Protein AF-A0A7S2XZ18-F1 (afdb_monomer_lite)

Secondary structure (DSSP, 8-state):
-HHHHHHHHHHHHHHHHTTTT-EEEEEEEEEEEEEEESPEEEEE--PPP----SS---SPPPPPPSS-SB-SGGGT--TT-EEEEEESS---TTTSEEEESSTT---EEE-----TT--S-S--TTS-TTS----TT-SSEEE-TTTS-EEE----SSS-EEEEEEEEEEGGG--TT-PPPTT-SS----EEEEEEEEEEEEE---HHHHHHHHHHHHHHHHT--

Foldseek 3Di:
DVVLVVCQVVVQVVLLVLQPPFDDDWDKDKFKKKKFPPWDKDKADQDFDPDDDDDDDPDDGHFDWPWDKDFCLLALDDLQKKKKKAWPDADDQQFFKWWDLDFPNPPTDGAGADAPPDPPDSDPPPDPPSHPHDDHHDRIDMDRRNGIIMTHHGRNPNDMIIMTMMIMGGPVPDDPVRDRDPSHPHYDDGDMDIDIHIHTNGDDPDPVSVCVVCVSPVVVVVVVD

pLDDT: mean 72.41, std 20.45, range [30.31, 96.81]

Sequence (225 aa):
VVVEHLVNQVWGEWIAGQFRGAKQQSEELRLTVCYQFPPTLRVFTTTPVTRNKGGDTEGKPRFKSLGRLHNDLEYGHQLGEVNFWLPLTNVNAENTMWLESSYGEADWHPVLVGWRDNPEPLVSEKVSATSKTAHVGSPCFRFHGSLCRHFTRCNSSGKTRVSLDFRCCLKESFDWQWNDTEACISKHEHERRNVEIKVLRPEIECQQCAYEVVVLNEAVAEKMA

Organism: NCBI:txid94617

Structure (mmCIF, N/CA/C/O backbone):
data_AF-A0A7S2XZ18-F1
#
_entry.id   AF-A0A7S2XZ18-F1
#
loop_
_atom_site.group_PDB
_atom_site.id
_atom_site.type_symbol
_atom_site.label_atom_id
_atom_site.label_alt_id
_atom_site.label_comp_id
_atom_site.label_asym_id
_atom_site.label_entity_id
_atom_site.label_seq_id
_atom_site.pdbx_PDB_ins_code
_atom_site.Cartn_x
_atom_site.Cartn_y
_atom_site.Cartn_z
_atom_site.occupancy
_atom_site.B_iso_or_equiv
_atom_site.auth_seq_id
_atom_site.auth_comp_id
_atom_site.auth_asym_id
_atom_site.auth_atom_id
_atom_site.pdbx_PDB_model_num
ATOM 1 N N . VAL A 1 1 ? -10.891 15.654 0.250 1.00 62.16 1 VAL A N 1
ATOM 2 C CA . VAL A 1 1 ? -11.926 15.107 -0.662 1.00 62.16 1 VAL A CA 1
ATOM 3 C C . VAL A 1 1 ? -11.556 13.742 -1.254 1.00 62.16 1 VAL A C 1
ATOM 5 O O . VAL A 1 1 ? -12.135 12.768 -0.809 1.00 62.16 1 VAL A O 1
ATOM 8 N N . VAL A 1 2 ? -10.603 13.603 -2.196 1.00 68.38 2 VAL A N 1
ATOM 9 C CA . VAL A 1 2 ? -10.332 12.290 -2.852 1.00 68.38 2 VAL A CA 1
ATOM 10 C C . VAL A 1 2 ? -9.709 11.256 -1.906 1.00 68.38 2 VAL A C 1
ATOM 12 O O . VAL A 1 2 ? -10.200 10.138 -1.820 1.00 68.38 2 VAL A O 1
ATOM 15 N N . VAL A 1 3 ? -8.662 11.625 -1.159 1.00 71.00 3 VAL A N 1
ATOM 16 C CA . VAL A 1 3 ? -8.006 10.711 -0.200 1.00 71.00 3 VAL A CA 1
ATOM 17 C C . VAL A 1 3 ? -8.953 10.340 0.936 1.00 71.00 3 VAL A C 1
ATOM 19 O O . VAL A 1 3 ? -9.040 9.182 1.298 1.00 71.00 3 VAL A O 1
ATOM 22 N N . GLU A 1 4 ? -9.734 11.293 1.440 1.00 77.19 4 GLU A N 1
ATOM 23 C CA . GLU A 1 4 ? -10.764 11.031 2.455 1.00 77.19 4 GLU A CA 1
ATOM 24 C C . GLU A 1 4 ? -11.857 10.095 1.936 1.00 77.19 4 GLU A C 1
ATOM 26 O O . GLU A 1 4 ? -12.339 9.254 2.686 1.00 77.19 4 GLU A O 1
ATOM 31 N N . HIS A 1 5 ? -12.243 10.209 0.663 1.00 76.31 5 HIS A N 1
ATOM 32 C CA . HIS A 1 5 ? -13.180 9.275 0.046 1.00 76.31 5 HIS A CA 1
ATOM 33 C C . HIS A 1 5 ? -12.570 7.875 -0.080 1.00 76.31 5 HIS A C 1
ATOM 35 O O . HIS A 1 5 ? -13.229 6.902 0.267 1.00 76.31 5 HIS A O 1
ATOM 41 N N . LEU A 1 6 ? -11.299 7.772 -0.488 1.00 73.31 6 LEU A N 1
ATOM 42 C CA . LEU A 1 6 ? -10.565 6.503 -0.528 1.00 73.31 6 LEU A CA 1
ATOM 43 C C . LEU A 1 6 ? -10.439 5.876 0.864 1.00 73.31 6 LEU A C 1
ATOM 45 O O . LEU A 1 6 ? -10.699 4.689 1.014 1.00 73.31 6 LEU A O 1
ATOM 49 N N . VAL A 1 7 ? -10.097 6.663 1.888 1.00 73.88 7 VAL A N 1
ATOM 50 C CA . VAL A 1 7 ? -10.043 6.196 3.280 1.00 73.88 7 VAL A CA 1
ATOM 51 C C . VAL A 1 7 ? -11.427 5.726 3.724 1.00 73.88 7 VAL A C 1
ATOM 53 O O . VAL A 1 7 ? -11.544 4.623 4.239 1.00 73.88 7 VAL A O 1
ATOM 56 N N . ASN A 1 8 ? -12.492 6.487 3.461 1.00 72.88 8 ASN A N 1
ATOM 57 C CA . ASN A 1 8 ? -13.854 6.070 3.803 1.00 72.88 8 ASN A CA 1
ATOM 58 C C . ASN A 1 8 ? -14.273 4.770 3.104 1.00 72.88 8 ASN A C 1
ATOM 60 O O . ASN A 1 8 ? -14.805 3.881 3.761 1.00 72.88 8 ASN A O 1
ATOM 64 N N . GLN A 1 9 ? -14.029 4.642 1.799 1.00 69.38 9 GLN A N 1
ATOM 65 C CA . GLN A 1 9 ? -14.402 3.444 1.048 1.00 69.38 9 GLN A CA 1
ATOM 66 C C . GLN A 1 9 ? -13.588 2.235 1.498 1.00 69.38 9 GLN A C 1
ATOM 68 O O . GLN A 1 9 ? -14.146 1.218 1.887 1.00 69.38 9 GLN A O 1
ATOM 73 N N . VAL A 1 10 ? -12.264 2.354 1.500 1.00 67.69 10 VAL A N 1
ATOM 74 C CA . VAL A 1 10 ? -11.384 1.211 1.733 1.00 67.69 10 VAL A CA 1
ATOM 75 C C . VAL A 1 10 ? -11.355 0.818 3.210 1.00 67.69 10 VAL A C 1
ATOM 77 O O . VAL A 1 10 ? -11.434 -0.365 3.545 1.00 67.69 10 VAL A O 1
ATOM 80 N N . TRP A 1 11 ? -11.238 1.798 4.107 1.00 67.94 11 TRP A N 1
ATOM 81 C CA . TRP A 1 11 ? -11.153 1.544 5.543 1.00 67.94 11 TRP A CA 1
ATOM 82 C C . TRP A 1 11 ? -12.530 1.244 6.138 1.00 67.94 11 TRP A C 1
ATOM 84 O O . TRP A 1 11 ? -12.657 0.327 6.949 1.00 67.94 11 TRP A O 1
ATOM 94 N N . GLY A 1 12 ? -13.569 1.968 5.709 1.00 64.56 12 GLY A N 1
ATOM 95 C CA . GLY A 1 12 ? -14.944 1.743 6.156 1.00 64.56 12 GLY A CA 1
ATOM 96 C C . GLY A 1 12 ? -15.466 0.361 5.764 1.00 64.56 12 GLY A C 1
ATOM 97 O O . GLY A 1 12 ? -15.992 -0.348 6.622 1.00 64.56 12 GLY A O 1
ATOM 98 N N . GLU A 1 13 ? -15.255 -0.072 4.513 1.00 65.31 13 GLU A N 1
ATOM 99 C CA . GLU A 1 13 ? -15.616 -1.432 4.084 1.00 65.31 13 GLU A CA 1
ATOM 100 C C . GLU A 1 13 ? -14.811 -2.507 4.815 1.00 65.31 13 GLU A C 1
ATOM 102 O O . GLU A 1 13 ? -15.362 -3.562 5.137 1.00 65.31 13 GLU A O 1
ATOM 107 N N . TRP A 1 14 ? -13.527 -2.259 5.099 1.00 64.31 14 TRP A N 1
ATOM 108 C CA . TRP A 1 14 ? -12.721 -3.211 5.857 1.00 64.31 14 TRP A CA 1
ATOM 109 C C . TRP A 1 14 ? -13.242 -3.378 7.284 1.00 64.31 14 TRP A C 1
ATOM 111 O O . TRP A 1 14 ? -13.531 -4.510 7.672 1.00 64.31 14 TRP A O 1
ATOM 121 N N . ILE A 1 15 ? -13.414 -2.286 8.041 1.00 63.88 15 ILE A N 1
ATOM 122 C CA . ILE A 1 15 ? -13.938 -2.371 9.41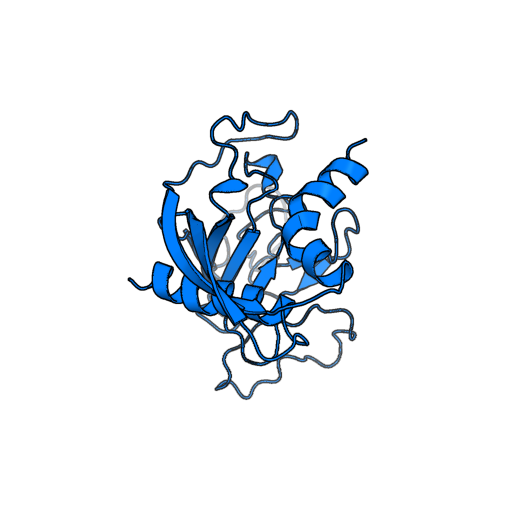1 1.00 63.88 15 ILE A CA 1
ATOM 123 C C . ILE A 1 15 ? -15.325 -3.028 9.390 1.00 63.88 15 ILE A C 1
ATOM 125 O O . ILE A 1 15 ? -15.559 -3.971 10.140 1.00 63.88 15 ILE A O 1
ATOM 129 N N . ALA A 1 16 ? -16.223 -2.619 8.487 1.00 60.75 16 ALA A N 1
ATOM 130 C CA . ALA A 1 16 ? -17.529 -3.267 8.333 1.00 60.75 16 ALA A CA 1
ATOM 131 C C . ALA A 1 16 ? -17.414 -4.765 7.970 1.00 60.75 16 ALA A C 1
ATOM 133 O O . ALA A 1 16 ? -18.258 -5.579 8.342 1.00 60.75 16 ALA A O 1
ATOM 134 N N . GLY A 1 17 ? -16.354 -5.155 7.259 1.00 58.06 17 GLY A N 1
ATOM 135 C CA . GLY A 1 17 ? -16.028 -6.536 6.919 1.00 58.06 17 GLY A CA 1
ATOM 136 C C . GLY A 1 17 ? -15.607 -7.399 8.111 1.00 58.06 17 GLY A C 1
ATOM 137 O O . GLY A 1 17 ? -15.974 -8.572 8.142 1.00 58.06 17 GLY A O 1
ATOM 138 N N . GLN A 1 18 ? -14.918 -6.831 9.108 1.00 57.75 18 GLN A N 1
ATOM 139 C CA . GLN A 1 18 ? -14.568 -7.509 10.377 1.00 57.75 18 GLN A CA 1
ATOM 140 C C . GLN A 1 18 ? -15.805 -7.881 11.215 1.00 57.75 18 GLN A C 1
ATOM 142 O O . GLN A 1 18 ? -15.736 -8.646 12.171 1.00 57.75 18 GLN A O 1
ATOM 147 N N . PHE A 1 19 ? -16.950 -7.336 10.822 1.00 53.22 19 PHE A N 1
ATOM 148 C CA . PHE A 1 19 ? -18.197 -7.306 11.560 1.00 53.22 19 PHE A CA 1
ATOM 149 C C . PHE A 1 19 ? -19.318 -8.129 10.898 1.00 53.22 19 PHE A C 1
ATOM 151 O O . PHE A 1 19 ? -20.465 -8.122 11.352 1.00 53.22 19 PHE A O 1
ATOM 158 N N . ARG A 1 20 ? -19.001 -8.886 9.836 1.00 49.56 20 ARG A N 1
ATOM 159 C CA . ARG A 1 20 ? -19.956 -9.775 9.155 1.00 49.56 20 ARG A CA 1
ATOM 160 C C . ARG A 1 20 ? -20.351 -10.938 10.074 1.00 49.56 20 ARG A C 1
ATOM 162 O O . ARG A 1 20 ? -19.554 -11.840 10.300 1.00 49.56 20 ARG A O 1
ATOM 169 N N . GLY A 1 21 ? -21.594 -10.930 10.563 1.00 47.69 21 GLY A N 1
ATOM 170 C CA . GLY A 1 21 ? -22.171 -12.020 11.365 1.00 47.69 21 GLY A CA 1
ATOM 171 C C . GLY A 1 21 ? -22.975 -11.588 12.594 1.00 47.69 21 GLY A C 1
ATOM 172 O O . GLY A 1 21 ? -23.599 -12.437 13.225 1.00 47.69 21 GLY A O 1
ATOM 173 N N . ALA A 1 22 ? -22.997 -10.300 12.942 1.00 48.12 22 ALA A N 1
ATOM 174 C CA . ALA A 1 22 ? -23.781 -9.846 14.087 1.00 48.12 22 ALA A CA 1
ATOM 175 C C . ALA A 1 22 ? -25.272 -9.719 13.814 1.00 48.12 22 ALA A C 1
ATOM 177 O O . ALA A 1 22 ? -25.711 -9.507 12.680 1.00 48.12 22 ALA A O 1
ATOM 178 N N . LYS A 1 23 ? -26.036 -9.753 14.904 1.00 47.28 23 LYS A N 1
ATOM 179 C CA . LYS A 1 23 ? -27.472 -9.497 14.885 1.00 47.28 23 LYS A CA 1
ATOM 180 C C . LYS A 1 23 ? -27.777 -8.022 14.598 1.00 47.28 23 LYS A C 1
ATOM 182 O O . LYS A 1 23 ? -26.949 -7.131 14.746 1.00 47.28 23 LYS A O 1
ATOM 187 N N . GLN A 1 24 ? -29.003 -7.812 14.134 1.00 47.84 24 GLN A N 1
ATOM 188 C CA . GLN A 1 24 ? -29.505 -6.665 13.374 1.00 47.84 24 GLN A CA 1
ATOM 189 C C . GLN A 1 24 ? -29.774 -5.387 14.198 1.00 47.84 24 GLN A C 1
ATOM 191 O O . GLN A 1 24 ? -30.496 -4.506 13.733 1.00 47.84 24 GLN A O 1
ATOM 196 N N . GLN A 1 25 ? -29.207 -5.263 15.399 1.00 49.03 25 GLN A N 1
ATOM 197 C CA . GLN A 1 25 ? -29.130 -3.988 16.111 1.00 49.03 25 GLN A CA 1
ATOM 198 C C . GLN A 1 25 ? -27.687 -3.498 16.009 1.00 49.03 25 GLN A C 1
ATOM 200 O O . GLN A 1 25 ? -26.755 -4.120 16.508 1.00 49.03 25 GLN A O 1
ATOM 205 N N . SER A 1 26 ? -27.492 -2.434 15.232 1.00 56.81 26 SER A N 1
ATOM 206 C CA . SER A 1 26 ? -26.181 -1.847 14.981 1.00 56.81 26 SER A CA 1
ATOM 207 C C . SER A 1 26 ? -26.126 -0.442 15.560 1.00 56.81 26 SER A C 1
ATOM 209 O O . SER A 1 26 ? -26.891 0.423 15.128 1.00 56.81 26 SER A O 1
ATOM 211 N N . GLU A 1 27 ? -25.208 -0.200 16.491 1.00 63.75 27 GLU A N 1
ATOM 212 C CA . GLU A 1 27 ? -24.883 1.156 16.929 1.00 63.75 27 GLU A CA 1
ATOM 213 C C . GLU A 1 27 ? -23.969 1.831 15.893 1.00 63.75 27 GLU A C 1
ATOM 215 O O . GLU A 1 27 ? -23.034 1.222 15.365 1.00 63.75 27 GLU A O 1
ATOM 220 N N . GLU A 1 28 ? -24.230 3.105 15.581 1.00 69.69 28 GLU A N 1
ATOM 221 C CA . GLU A 1 28 ? -23.320 3.915 14.761 1.00 69.69 28 GLU A CA 1
ATOM 222 C C . GLU A 1 28 ? -22.063 4.222 15.587 1.00 69.69 28 GLU A C 1
ATOM 224 O O . GLU A 1 28 ? -22.106 5.004 16.535 1.00 69.69 28 GLU A O 1
ATOM 229 N N . LEU A 1 29 ? -20.931 3.627 15.212 1.00 72.19 29 LEU A N 1
ATOM 230 C CA . LEU A 1 29 ? -19.629 3.942 15.782 1.00 72.19 29 LEU A CA 1
ATOM 231 C C . LEU A 1 29 ? -18.952 5.018 14.933 1.00 72.19 29 LEU A C 1
ATOM 233 O O . LEU A 1 29 ? -18.803 4.876 13.716 1.00 72.19 29 LEU A O 1
ATOM 237 N N . ARG A 1 30 ? -18.511 6.090 15.590 1.00 80.44 30 ARG A N 1
ATOM 238 C CA . ARG A 1 30 ? -17.700 7.143 14.976 1.00 80.44 30 ARG A CA 1
ATOM 239 C C . ARG A 1 30 ? -16.251 6.929 15.356 1.00 80.44 30 ARG A C 1
ATOM 241 O O . ARG A 1 30 ? -15.918 6.931 16.537 1.00 80.44 30 ARG A O 1
ATOM 248 N N . LEU A 1 31 ? -15.413 6.725 14.350 1.00 81.25 31 LEU A N 1
ATOM 249 C CA . LEU A 1 31 ? -13.980 6.522 14.516 1.00 81.25 31 LEU A CA 1
ATOM 250 C C . LEU A 1 31 ? -13.241 7.675 13.856 1.00 81.25 31 LEU A C 1
ATOM 252 O O . LEU A 1 31 ? -13.590 8.081 12.747 1.00 81.25 31 LEU A O 1
ATOM 256 N N . THR A 1 32 ? -12.195 8.177 14.508 1.00 85.69 32 THR A N 1
ATOM 257 C CA . THR A 1 32 ? -11.296 9.135 13.867 1.00 85.69 32 THR A CA 1
ATOM 258 C C . THR A 1 32 ? -10.105 8.386 13.293 1.00 85.69 32 THR A C 1
ATOM 260 O O . THR A 1 32 ? -9.314 7.801 14.027 1.00 85.69 32 THR A O 1
ATOM 263 N N . VAL A 1 33 ? -9.948 8.424 11.974 1.00 87.44 33 VAL A N 1
ATOM 264 C CA . VAL A 1 33 ? -8.787 7.852 11.290 1.00 87.44 33 VAL A CA 1
ATOM 265 C C . VAL A 1 33 ? -7.779 8.958 11.016 1.00 87.44 33 VAL A C 1
ATOM 267 O O . VAL A 1 33 ? -8.094 9.953 10.362 1.00 87.44 33 VAL A O 1
ATOM 270 N N . CYS A 1 34 ? -6.560 8.761 11.504 1.00 90.56 34 CYS A N 1
ATOM 271 C CA . CYS A 1 34 ? -5.388 9.547 11.156 1.00 90.56 34 CYS A CA 1
ATOM 272 C C . CYS A 1 34 ? -4.754 8.945 9.895 1.00 90.56 34 CYS A C 1
ATOM 274 O O . CYS A 1 34 ? -4.528 7.737 9.842 1.00 90.56 34 CYS A O 1
ATOM 276 N N . TYR A 1 35 ? -4.474 9.747 8.871 1.00 91.25 35 TYR A N 1
ATOM 277 C CA . TYR A 1 35 ? -3.886 9.271 7.619 1.00 91.25 35 TYR A CA 1
ATOM 278 C C . TYR A 1 35 ? -2.751 10.170 7.122 1.00 91.25 35 TYR A C 1
ATOM 280 O O . TYR A 1 35 ? -2.741 11.383 7.346 1.00 91.25 35 TYR A O 1
ATOM 288 N N . GLN A 1 36 ? -1.800 9.554 6.421 1.00 92.44 36 GLN A N 1
ATOM 289 C CA . GLN A 1 36 ? -0.663 10.216 5.789 1.00 92.44 36 GLN A CA 1
ATOM 290 C C . GLN A 1 36 ? -1.128 11.196 4.703 1.00 92.44 36 GLN A C 1
ATOM 292 O O . GLN A 1 36 ? -1.854 10.814 3.780 1.00 92.44 36 GLN A O 1
ATOM 297 N N . PHE A 1 37 ? -0.649 12.438 4.766 1.00 91.31 37 PHE A N 1
ATOM 298 C CA . PHE A 1 37 ? -0.905 13.467 3.768 1.00 91.31 37 PHE A CA 1
ATOM 299 C C . PHE A 1 37 ? 0.388 14.204 3.346 1.00 91.31 37 PHE A C 1
ATOM 301 O O . PHE A 1 37 ? 1.252 14.463 4.178 1.00 91.31 37 PHE A O 1
ATOM 308 N N . PRO A 1 38 ? 0.532 14.569 2.059 1.00 92.31 38 PRO A N 1
ATOM 309 C CA . PRO A 1 38 ? -0.189 13.977 0.936 1.00 92.31 38 PRO A CA 1
ATOM 310 C C . PRO A 1 38 ? 0.138 12.473 0.813 1.00 92.31 38 PRO A C 1
ATOM 312 O O . PRO A 1 38 ? 1.183 12.024 1.299 1.00 92.31 38 PRO A O 1
ATOM 315 N N . PRO A 1 39 ? -0.724 11.672 0.158 1.00 92.00 39 PRO A N 1
ATOM 316 C CA . PRO A 1 39 ? -0.335 10.327 -0.241 1.00 92.00 39 PRO A CA 1
ATOM 317 C C . PRO A 1 39 ? 0.907 10.414 -1.131 1.00 92.00 39 PRO A C 1
ATOM 319 O O . PRO A 1 39 ? 1.070 11.352 -1.919 1.00 92.00 39 PRO A O 1
ATOM 322 N N . THR A 1 40 ? 1.794 9.437 -1.018 1.00 93.06 40 THR A N 1
ATOM 323 C CA . THR A 1 40 ? 2.987 9.381 -1.852 1.00 93.06 40 THR A CA 1
ATOM 324 C C . THR A 1 40 ? 2.602 8.894 -3.246 1.00 93.06 40 THR A C 1
ATOM 326 O O . THR A 1 40 ? 2.025 7.824 -3.418 1.00 93.06 40 THR A O 1
ATOM 329 N N . LEU A 1 41 ? 2.915 9.700 -4.262 1.00 94.62 41 LEU A N 1
ATOM 330 C CA . LEU A 1 41 ? 2.817 9.301 -5.662 1.00 94.62 41 LEU A CA 1
ATOM 331 C C . LEU A 1 41 ? 4.133 8.661 -6.097 1.00 94.62 41 LEU A C 1
ATOM 333 O O . LEU A 1 41 ? 5.203 9.260 -5.981 1.00 94.62 41 LEU A O 1
ATOM 337 N N . ARG A 1 42 ? 4.046 7.460 -6.662 1.00 95.06 42 ARG A N 1
ATOM 338 C CA . ARG A 1 42 ? 5.191 6.702 -7.160 1.00 95.06 42 ARG A CA 1
ATOM 339 C C . ARG A 1 42 ? 5.063 6.450 -8.651 1.00 95.06 42 ARG A C 1
ATOM 341 O O . ARG A 1 42 ? 4.106 5.828 -9.103 1.00 95.06 42 ARG A O 1
ATOM 348 N N . VAL A 1 43 ? 6.077 6.883 -9.397 1.00 95.19 43 VAL A N 1
ATOM 349 C CA . VAL A 1 43 ? 6.233 6.603 -10.828 1.00 95.19 43 VAL A CA 1
ATOM 350 C C . VAL A 1 43 ? 7.395 5.635 -11.005 1.00 95.19 43 VAL A C 1
ATOM 352 O O . VAL A 1 43 ? 8.542 5.962 -10.703 1.00 95.19 43 VAL A O 1
ATOM 355 N N . PHE A 1 44 ? 7.095 4.431 -11.481 1.00 94.81 44 PHE A N 1
ATOM 356 C CA . PHE A 1 44 ? 8.059 3.360 -11.664 1.00 94.81 44 PHE A CA 1
ATOM 357 C C . PHE A 1 44 ? 8.266 3.063 -13.148 1.00 94.81 44 PHE A C 1
ATOM 359 O O . PHE A 1 44 ? 7.520 2.295 -13.756 1.00 94.81 44 PHE A O 1
ATOM 366 N N . THR A 1 45 ? 9.269 3.705 -13.742 1.00 92.69 45 THR A N 1
ATOM 367 C CA . THR A 1 45 ? 9.529 3.640 -15.184 1.00 92.69 45 THR A CA 1
ATOM 368 C C . THR A 1 45 ? 10.320 2.398 -15.587 1.00 92.69 45 THR A C 1
ATOM 370 O O . THR A 1 45 ? 10.987 1.765 -14.769 1.00 92.69 45 THR A O 1
ATOM 373 N N . THR A 1 46 ? 10.277 2.083 -16.880 1.00 88.75 46 THR A N 1
ATOM 374 C CA . THR A 1 46 ? 11.086 1.037 -17.527 1.00 88.75 46 THR A CA 1
ATOM 375 C C . THR A 1 46 ? 12.283 1.613 -18.268 1.00 88.75 46 THR A C 1
ATOM 377 O O . THR A 1 46 ? 12.773 1.018 -19.222 1.00 88.75 46 THR A O 1
ATOM 380 N N . THR A 1 47 ? 12.748 2.801 -17.888 1.00 82.81 47 THR A N 1
ATOM 381 C CA . THR A 1 47 ? 13.893 3.425 -18.552 1.00 82.81 47 THR A CA 1
ATOM 382 C C . THR A 1 47 ? 15.175 2.707 -18.124 1.00 82.81 47 THR A C 1
ATOM 384 O O . THR A 1 47 ? 15.474 2.689 -16.924 1.00 82.81 47 THR A O 1
ATOM 387 N N . PRO A 1 48 ? 15.957 2.129 -19.056 1.00 80.56 48 PRO A N 1
ATOM 388 C CA . PRO A 1 48 ? 17.242 1.540 -18.716 1.00 80.56 48 PRO A CA 1
ATOM 389 C C . PRO A 1 48 ? 18.190 2.594 -18.136 1.00 80.56 48 PRO A C 1
ATOM 391 O O . PRO A 1 48 ? 18.277 3.723 -18.621 1.00 80.56 48 PRO A O 1
ATOM 394 N N . VAL A 1 49 ? 18.924 2.224 -17.094 1.00 75.75 49 VAL A N 1
ATOM 395 C CA . VAL A 1 49 ? 19.952 3.056 -16.479 1.00 75.75 49 VAL A CA 1
ATOM 396 C C . VAL A 1 49 ? 21.197 3.007 -17.362 1.00 75.75 49 VAL A C 1
ATOM 398 O O . VAL A 1 49 ? 21.762 1.943 -17.594 1.00 75.75 49 VAL A O 1
ATOM 401 N N . THR A 1 50 ? 21.650 4.167 -17.834 1.00 65.56 50 THR A N 1
ATOM 402 C CA . THR A 1 50 ? 22.779 4.302 -18.774 1.00 65.56 50 THR A CA 1
ATOM 403 C C . THR A 1 50 ? 24.158 4.297 -18.106 1.00 65.56 50 THR A C 1
ATOM 405 O O . THR A 1 50 ? 25.177 4.380 -18.787 1.00 65.56 50 THR A O 1
ATOM 408 N N . ARG A 1 51 ? 24.236 4.236 -16.769 1.00 60.00 51 ARG A N 1
ATOM 409 C CA . ARG A 1 51 ? 25.480 4.509 -16.036 1.00 60.00 51 ARG A CA 1
ATOM 410 C C . ARG A 1 51 ? 26.242 3.231 -15.663 1.00 60.00 51 ARG A C 1
ATOM 412 O O . ARG A 1 51 ? 25.932 2.584 -14.665 1.00 60.00 51 ARG A O 1
ATOM 419 N N . ASN A 1 52 ? 27.304 2.945 -16.416 1.00 52.75 52 ASN A N 1
ATOM 420 C CA . ASN A 1 52 ? 28.372 2.023 -16.028 1.00 52.75 52 ASN A CA 1
ATOM 421 C C . ASN A 1 52 ? 29.205 2.648 -14.896 1.00 52.75 52 ASN A C 1
ATOM 423 O O . ASN A 1 52 ? 30.063 3.494 -15.139 1.00 52.75 52 ASN A O 1
ATOM 427 N N . LYS A 1 53 ? 28.964 2.249 -13.645 1.00 48.84 53 LYS A N 1
ATOM 428 C CA . LYS A 1 53 ? 29.965 2.376 -12.576 1.00 48.84 53 LYS A CA 1
ATOM 429 C C . LYS A 1 53 ? 30.384 0.968 -12.163 1.00 48.84 53 LYS A C 1
ATOM 431 O O . LYS A 1 53 ? 29.717 0.353 -11.341 1.00 48.84 53 LYS A O 1
ATOM 436 N N . GLY A 1 54 ? 31.472 0.495 -12.769 1.00 49.75 54 GLY A N 1
ATOM 437 C CA . GLY A 1 54 ? 32.139 -0.768 -12.447 1.00 49.75 54 GLY A CA 1
ATOM 438 C C . GLY A 1 54 ? 31.878 -1.884 -13.461 1.00 49.75 54 GLY A C 1
ATOM 439 O O . GLY A 1 54 ? 30.744 -2.334 -13.579 1.00 49.75 54 GLY A O 1
ATOM 440 N N . GLY A 1 55 ? 32.952 -2.274 -14.159 1.00 54.47 55 GLY A N 1
ATOM 441 C CA . GLY A 1 55 ? 33.244 -3.593 -14.742 1.00 54.47 55 GLY A CA 1
ATOM 442 C C . GLY A 1 55 ? 32.118 -4.388 -15.407 1.00 54.47 55 GLY A C 1
ATOM 443 O O . GLY A 1 55 ? 31.237 -4.921 -14.741 1.00 54.47 55 GLY A O 1
ATOM 444 N N . ASP A 1 56 ? 32.246 -4.524 -16.725 1.00 55.66 56 ASP A N 1
ATOM 445 C CA . ASP A 1 56 ? 31.934 -5.705 -17.535 1.00 55.66 56 ASP A CA 1
ATOM 446 C C . ASP A 1 56 ? 30.537 -6.329 -17.404 1.00 55.66 56 ASP A C 1
ATOM 448 O O . ASP A 1 56 ? 30.250 -7.214 -16.602 1.00 55.66 56 ASP A O 1
ATOM 452 N N . THR A 1 57 ? 29.649 -5.904 -18.300 1.00 54.34 57 THR A N 1
ATOM 453 C CA . THR A 1 57 ? 28.724 -6.805 -19.005 1.00 54.34 57 THR A CA 1
ATOM 454 C C . THR A 1 57 ? 28.222 -6.070 -20.243 1.00 54.34 57 THR A C 1
ATOM 456 O O . THR A 1 57 ? 27.423 -5.139 -20.145 1.00 54.34 57 THR A O 1
ATOM 459 N N . GLU A 1 58 ? 28.733 -6.449 -21.412 1.00 55.91 58 GLU A N 1
ATOM 460 C CA . GLU A 1 58 ? 28.279 -5.939 -22.705 1.00 55.91 58 GLU A CA 1
ATOM 461 C C . GLU A 1 58 ? 26.751 -6.082 -22.866 1.00 55.91 58 GLU A C 1
ATOM 463 O O . GLU A 1 58 ? 26.168 -7.148 -22.661 1.00 55.91 58 GLU A O 1
ATOM 468 N N . GLY A 1 59 ? 26.094 -4.991 -23.269 1.00 62.19 59 GLY A N 1
ATOM 469 C CA . GLY A 1 59 ? 24.895 -5.036 -24.114 1.00 62.19 59 GLY A CA 1
ATOM 470 C C . GLY A 1 59 ? 23.519 -5.279 -23.480 1.00 62.19 59 GLY A C 1
ATOM 471 O O . GLY A 1 59 ? 22.532 -5.151 -24.201 1.00 62.19 59 GLY A O 1
ATOM 472 N N . LYS A 1 60 ? 23.381 -5.588 -22.181 1.00 64.75 60 LYS A N 1
ATOM 473 C CA . LYS A 1 60 ? 22.044 -5.788 -21.569 1.00 64.75 60 LYS A CA 1
ATOM 474 C C . LYS A 1 60 ? 21.519 -4.529 -20.856 1.00 64.75 60 LYS A C 1
ATOM 476 O O . LYS A 1 60 ? 22.228 -3.981 -20.010 1.00 64.75 60 LYS A O 1
ATOM 481 N N . PRO A 1 61 ? 20.273 -4.082 -21.128 1.00 71.00 61 PRO A N 1
ATOM 482 C CA . PRO A 1 61 ? 19.676 -2.950 -20.423 1.00 71.00 61 PRO A CA 1
ATOM 483 C C . PRO A 1 61 ? 19.514 -3.272 -18.930 1.00 71.00 61 PRO A C 1
ATOM 485 O O . PRO A 1 61 ? 18.974 -4.316 -18.565 1.00 71.00 61 PRO A O 1
ATOM 488 N N . ARG A 1 62 ? 19.974 -2.369 -18.054 1.00 80.25 62 ARG A N 1
ATOM 489 C CA . ARG A 1 62 ? 19.787 -2.476 -16.597 1.00 80.25 62 ARG A CA 1
ATOM 490 C C . ARG A 1 62 ? 18.607 -1.618 -16.166 1.00 80.25 62 ARG A C 1
ATOM 492 O O . ARG A 1 62 ? 18.616 -0.415 -16.389 1.00 80.25 62 ARG A O 1
ATOM 499 N N . PHE A 1 63 ? 17.620 -2.207 -15.506 1.00 86.00 63 PHE A N 1
ATOM 500 C CA . PHE A 1 63 ? 16.477 -1.479 -14.949 1.00 86.00 63 PHE A CA 1
ATOM 501 C C . PHE A 1 63 ? 16.703 -1.212 -13.455 1.00 86.00 63 PHE A C 1
ATOM 503 O O . PHE A 1 63 ? 17.397 -1.977 -12.784 1.00 86.00 63 PHE A O 1
ATOM 510 N N . LYS A 1 64 ? 16.138 -0.124 -12.922 1.00 87.25 64 LYS A N 1
ATOM 511 C CA . LYS A 1 64 ? 16.219 0.206 -11.489 1.00 87.25 64 LYS A CA 1
ATOM 512 C C . LYS A 1 64 ? 15.024 -0.404 -10.749 1.00 87.25 64 LYS A C 1
ATOM 514 O O . LYS A 1 64 ? 13.961 -0.539 -11.344 1.00 87.25 64 LYS A O 1
ATOM 519 N N . SER A 1 65 ? 15.176 -0.746 -9.472 1.00 91.25 65 SER A N 1
ATOM 520 C CA . SER A 1 65 ? 14.046 -0.948 -8.558 1.00 91.25 65 SER A CA 1
ATOM 521 C C . SER A 1 65 ? 13.610 0.381 -7.933 1.00 91.25 65 SER A C 1
ATOM 523 O O . SER A 1 65 ? 14.395 1.331 -7.844 1.00 91.25 65 SER A O 1
ATOM 525 N N . LEU A 1 66 ? 12.351 0.471 -7.506 1.00 90.31 66 LEU A N 1
ATOM 526 C CA . LEU A 1 66 ? 11.828 1.668 -6.850 1.00 90.31 66 LEU A CA 1
ATOM 527 C C . LEU A 1 66 ? 12.136 1.698 -5.346 1.00 90.31 66 LEU A C 1
ATOM 529 O O . LEU A 1 66 ? 12.481 2.749 -4.815 1.00 90.31 66 LEU A O 1
ATOM 533 N N . GLY A 1 67 ? 12.025 0.551 -4.678 1.00 88.62 67 GLY A N 1
ATOM 534 C CA . GLY A 1 67 ? 12.310 0.368 -3.257 1.00 88.62 67 GLY A CA 1
ATOM 535 C C . GLY A 1 67 ? 13.213 -0.839 -3.022 1.00 88.62 67 GLY A C 1
ATOM 536 O O . GLY A 1 67 ? 13.096 -1.857 -3.715 1.00 88.62 67 GLY A O 1
ATOM 537 N N . ARG A 1 68 ? 14.127 -0.703 -2.055 1.00 94.19 68 ARG A N 1
ATOM 538 C CA . ARG A 1 68 ? 14.920 -1.815 -1.507 1.00 94.19 68 ARG A CA 1
ATOM 539 C C . ARG A 1 68 ? 14.055 -2.639 -0.553 1.00 94.19 68 ARG A C 1
ATOM 541 O O . ARG A 1 68 ? 12.937 -2.240 -0.255 1.00 94.19 68 ARG A O 1
ATOM 548 N N . LEU A 1 69 ? 14.566 -3.780 -0.106 1.00 96.38 69 LEU A N 1
ATOM 549 C CA . LEU A 1 69 ? 13.926 -4.560 0.946 1.00 96.38 69 LEU A CA 1
ATOM 550 C C . LEU A 1 69 ? 14.009 -3.831 2.281 1.00 96.38 69 LEU A C 1
ATOM 552 O O . LEU A 1 69 ? 15.113 -3.497 2.696 1.00 96.38 69 LEU A O 1
ATOM 556 N N . HIS A 1 70 ? 12.850 -3.582 2.885 1.00 95.06 70 HIS A N 1
ATOM 557 C CA . HIS A 1 70 ? 12.698 -2.917 4.177 1.00 95.06 70 HIS A CA 1
ATOM 558 C C . HIS A 1 70 ? 11.322 -3.210 4.776 1.00 95.06 70 HIS A C 1
ATOM 560 O O . HIS A 1 70 ? 10.405 -3.595 4.047 1.00 95.06 70 HIS A O 1
ATOM 566 N N . ASN A 1 71 ? 11.164 -2.984 6.075 1.00 93.88 71 ASN A N 1
ATOM 567 C CA . ASN A 1 71 ? 9.871 -2.642 6.668 1.00 93.88 71 ASN A CA 1
ATOM 568 C C . ASN A 1 71 ? 9.848 -1.139 7.001 1.00 93.88 71 ASN A C 1
ATOM 570 O O . ASN A 1 71 ? 10.875 -0.467 6.981 1.00 93.88 71 ASN A O 1
ATOM 574 N N . ASP A 1 72 ? 8.672 -0.591 7.276 1.00 93.38 72 ASP A N 1
ATOM 575 C CA . ASP A 1 72 ? 8.527 0.840 7.545 1.00 93.38 72 ASP A CA 1
ATOM 576 C C . ASP A 1 72 ? 8.964 1.237 8.965 1.00 93.38 72 ASP A C 1
ATOM 578 O O . ASP A 1 72 ? 9.240 2.413 9.211 1.00 93.38 72 ASP A O 1
ATOM 582 N N . LEU A 1 73 ? 9.073 0.277 9.891 1.00 90.50 73 LEU A N 1
ATOM 583 C CA . LEU A 1 73 ? 9.590 0.520 11.241 1.00 90.50 73 LEU A CA 1
ATOM 584 C C . LEU A 1 73 ? 11.061 0.960 11.201 1.00 90.50 73 LEU A C 1
ATOM 586 O O . LEU A 1 73 ? 11.447 1.864 11.943 1.00 90.50 73 LEU A O 1
ATOM 590 N N . GLU A 1 74 ? 11.842 0.428 10.252 1.00 90.50 74 GLU A N 1
ATOM 591 C CA . GLU A 1 74 ? 13.197 0.906 9.923 1.00 90.50 74 GLU A CA 1
ATOM 592 C C . GLU A 1 74 ? 13.233 2.392 9.523 1.00 90.50 74 GLU A C 1
ATOM 594 O O . GLU A 1 74 ? 14.303 3.003 9.495 1.00 90.50 74 GLU A O 1
ATOM 599 N N . TYR A 1 75 ? 12.078 2.989 9.225 1.00 89.88 75 TYR A N 1
ATOM 600 C CA . TYR A 1 75 ? 11.938 4.379 8.808 1.00 89.88 75 TYR A CA 1
ATOM 601 C C . TYR A 1 75 ? 11.147 5.263 9.787 1.00 89.88 75 TYR A C 1
ATOM 603 O O . TYR A 1 75 ? 10.765 6.388 9.448 1.00 89.88 75 TYR A O 1
ATOM 611 N N . GLY A 1 76 ? 10.922 4.767 11.009 1.00 88.38 76 GLY A N 1
ATOM 612 C CA . GLY A 1 76 ? 10.257 5.505 12.086 1.00 88.38 76 GLY A CA 1
ATOM 613 C C . GLY A 1 76 ? 8.729 5.429 12.052 1.00 88.38 76 GLY A C 1
ATOM 614 O O . GLY A 1 76 ? 8.067 6.164 12.785 1.00 88.38 76 GLY A O 1
ATOM 615 N N . HIS A 1 77 ? 8.150 4.552 11.227 1.00 89.88 77 HIS A N 1
ATOM 616 C CA . HIS A 1 77 ? 6.709 4.306 11.239 1.00 89.88 77 HIS A CA 1
ATOM 617 C C . HIS A 1 77 ? 6.308 3.405 12.401 1.00 89.88 77 HIS A C 1
ATOM 619 O O . HIS A 1 77 ? 6.982 2.425 12.719 1.00 89.88 77 HIS A O 1
ATOM 625 N N . GLN A 1 78 ? 5.187 3.737 13.030 1.00 87.88 78 GLN A N 1
ATOM 626 C CA . GLN A 1 78 ? 4.730 3.047 14.230 1.00 87.88 78 GLN A CA 1
ATOM 627 C C . GLN A 1 78 ? 3.864 1.831 13.899 1.00 87.88 78 GLN A C 1
ATOM 629 O O . GLN A 1 78 ? 3.352 1.674 12.789 1.00 87.88 78 GLN A O 1
ATOM 634 N N . LEU A 1 79 ? 3.688 0.953 14.881 1.00 86.50 79 LEU A N 1
ATOM 635 C CA . LEU A 1 79 ? 3.011 -0.333 14.698 1.00 86.50 79 LEU A CA 1
ATOM 636 C C . LEU A 1 79 ? 1.521 -0.187 14.368 1.00 86.50 79 LEU A C 1
ATOM 638 O O . LEU A 1 79 ? 0.995 -0.965 13.581 1.00 86.50 79 LEU A O 1
ATOM 642 N N . GLY A 1 80 ? 0.864 0.854 14.886 1.00 83.38 80 GLY A N 1
ATOM 643 C CA . GLY A 1 80 ? -0.538 1.144 14.580 1.00 83.38 80 GLY A CA 1
ATOM 644 C C . GLY A 1 80 ? -0.794 1.638 13.149 1.00 83.38 80 GLY A C 1
ATOM 645 O O . GLY A 1 80 ? -1.955 1.777 12.757 1.00 83.38 80 GLY A O 1
ATOM 646 N N . GLU A 1 81 ? 0.248 1.938 12.363 1.00 88.19 81 GLU A N 1
ATOM 647 C CA . GLU A 1 81 ? 0.108 2.383 10.974 1.00 88.19 81 GLU A CA 1
ATOM 648 C C . GLU A 1 81 ? -0.045 1.192 10.013 1.00 88.19 81 GLU A C 1
ATOM 650 O O . GLU A 1 81 ? 0.781 0.282 9.955 1.00 88.19 81 GLU A O 1
ATOM 655 N N . VAL A 1 82 ? -1.102 1.230 9.199 1.00 88.44 82 VAL A N 1
ATOM 656 C CA . VAL A 1 82 ? -1.382 0.243 8.151 1.00 88.44 82 VAL A CA 1
ATOM 657 C C . VAL A 1 82 ? -1.229 0.894 6.784 1.00 88.44 82 VAL A C 1
ATOM 659 O O . VAL A 1 82 ? -1.760 1.980 6.539 1.00 88.44 82 VAL A O 1
ATOM 662 N N . ASN A 1 83 ? -0.544 0.210 5.870 1.00 91.62 83 ASN A N 1
ATOM 663 C CA . ASN A 1 83 ? -0.282 0.694 4.524 1.00 91.62 83 ASN A CA 1
ATOM 664 C C . ASN A 1 83 ? -1.411 0.330 3.566 1.00 91.62 83 ASN A C 1
ATOM 666 O O . ASN A 1 83 ? -1.906 -0.801 3.543 1.00 91.62 83 ASN A O 1
ATOM 670 N N . PHE A 1 84 ? -1.718 1.283 2.694 1.00 89.69 84 PHE A N 1
ATOM 671 C CA . PHE A 1 84 ? -2.604 1.144 1.552 1.00 89.69 84 PHE A CA 1
ATOM 672 C C . PHE A 1 84 ? -1.811 1.459 0.301 1.00 89.69 84 PHE A C 1
ATOM 674 O O . PHE A 1 84 ? -1.226 2.534 0.169 1.00 89.69 84 PHE A O 1
ATOM 681 N N . TRP A 1 85 ? -1.795 0.505 -0.619 1.00 91.56 85 TRP A N 1
ATOM 682 C CA . TRP A 1 85 ? -1.129 0.623 -1.901 1.00 91.56 85 TRP A CA 1
ATOM 683 C C . TRP A 1 85 ? -2.150 0.499 -3.026 1.00 91.56 85 TRP A C 1
ATOM 685 O O . TRP A 1 85 ? -2.846 -0.507 -3.151 1.00 91.56 85 TRP A O 1
ATOM 695 N N . LEU A 1 86 ? -2.241 1.535 -3.848 1.00 89.75 86 LEU A N 1
ATOM 696 C CA . LEU A 1 86 ? -3.220 1.673 -4.917 1.00 89.75 86 LEU A CA 1
ATOM 697 C C . LEU A 1 86 ? -2.487 1.887 -6.246 1.00 89.75 86 LEU A C 1
ATOM 699 O O . LEU A 1 86 ? -2.048 3.006 -6.533 1.00 89.75 86 LEU A O 1
ATOM 703 N N . PRO A 1 87 ? -2.315 0.852 -7.082 1.00 89.38 87 PRO A N 1
ATOM 704 C CA . PRO A 1 87 ? -1.791 1.048 -8.421 1.00 89.38 87 PRO A CA 1
ATOM 705 C C . PRO A 1 87 ? -2.848 1.705 -9.322 1.00 89.38 87 PRO A C 1
ATOM 707 O O . PRO A 1 87 ? -3.968 1.225 -9.481 1.00 89.38 87 PRO A O 1
ATOM 710 N N . LEU A 1 88 ? -2.460 2.814 -9.951 1.00 89.19 88 LEU A N 1
ATOM 711 C CA . LEU A 1 88 ? -3.271 3.560 -10.923 1.00 89.19 88 LEU A CA 1
ATOM 712 C C . LEU A 1 88 ? -3.100 3.030 -12.357 1.00 89.19 88 LEU A C 1
ATOM 714 O O . LEU A 1 88 ? -3.739 3.502 -13.290 1.00 89.19 88 LEU A O 1
ATOM 718 N N . THR A 1 89 ? -2.211 2.059 -12.536 1.00 87.81 89 THR A N 1
ATOM 719 C CA . THR A 1 89 ? -1.921 1.363 -13.792 1.00 87.81 89 THR A CA 1
ATOM 720 C C . THR A 1 89 ? -1.895 -0.133 -13.530 1.00 87.81 89 THR A C 1
ATOM 722 O O . THR A 1 89 ? -1.528 -0.545 -12.432 1.00 87.81 89 THR A O 1
ATOM 725 N N . ASN A 1 90 ? -2.167 -0.953 -14.542 1.00 85.75 90 ASN A N 1
ATOM 726 C CA . ASN A 1 90 ? -2.066 -2.406 -14.411 1.00 85.75 90 ASN A CA 1
ATOM 727 C C . ASN A 1 90 ? -0.672 -2.858 -13.962 1.00 85.75 90 ASN A C 1
ATOM 729 O O . ASN A 1 90 ? 0.349 -2.357 -14.449 1.00 85.75 90 ASN A O 1
ATOM 733 N N . VAL A 1 91 ? -0.647 -3.836 -13.058 1.00 86.44 91 VAL A N 1
ATOM 734 C CA . VAL A 1 91 ? 0.585 -4.398 -12.508 1.00 86.44 91 VAL A CA 1
ATOM 735 C C . VAL A 1 91 ? 0.733 -5.878 -12.830 1.00 86.44 91 VAL A C 1
ATOM 737 O O . VAL A 1 91 ? -0.246 -6.602 -12.975 1.00 86.44 91 VAL A O 1
ATOM 740 N N . ASN A 1 92 ? 1.981 -6.318 -12.937 1.00 88.19 92 ASN A N 1
ATOM 741 C CA . ASN A 1 92 ? 2.384 -7.711 -13.067 1.00 88.19 92 ASN A CA 1
ATOM 742 C C . ASN A 1 92 ? 3.555 -7.996 -12.108 1.00 88.19 92 ASN A C 1
ATOM 744 O O . ASN A 1 92 ? 4.022 -7.109 -11.392 1.00 88.19 92 ASN A O 1
ATOM 748 N N . ALA A 1 93 ? 4.069 -9.225 -12.105 1.00 89.50 93 ALA A N 1
ATOM 749 C CA . ALA A 1 93 ? 5.156 -9.631 -11.211 1.00 89.50 93 ALA A CA 1
ATOM 750 C C . ALA A 1 93 ? 6.460 -8.809 -11.369 1.00 89.50 93 ALA A C 1
ATOM 752 O O . ALA A 1 93 ? 7.262 -8.742 -10.435 1.00 89.50 93 ALA A O 1
ATOM 753 N N . GLU A 1 94 ? 6.684 -8.176 -12.524 1.00 90.06 94 GLU A N 1
ATOM 754 C CA . GLU A 1 94 ? 7.904 -7.415 -12.824 1.00 90.06 94 GLU A CA 1
ATOM 755 C C . GLU A 1 94 ? 7.830 -5.960 -12.363 1.00 90.06 94 GLU A C 1
ATOM 757 O O . GLU A 1 94 ? 8.853 -5.366 -12.027 1.00 90.06 94 GLU A O 1
ATOM 762 N N . ASN A 1 95 ? 6.632 -5.373 -12.344 1.00 91.81 95 ASN A N 1
ATOM 763 C CA . ASN A 1 95 ? 6.451 -3.968 -11.994 1.00 91.81 95 ASN A CA 1
ATOM 764 C C . ASN A 1 95 ? 5.679 -3.755 -10.688 1.00 91.81 95 ASN A C 1
ATOM 766 O O . ASN A 1 95 ? 5.473 -2.605 -10.318 1.00 91.81 95 ASN A O 1
ATOM 770 N N . THR A 1 96 ? 5.274 -4.808 -9.971 1.00 92.56 96 THR A N 1
ATOM 771 C CA . THR A 1 96 ? 4.540 -4.709 -8.699 1.00 92.56 96 THR A CA 1
ATOM 772 C C . THR A 1 96 ? 5.439 -4.601 -7.451 1.00 92.56 96 THR A C 1
ATOM 774 O O . THR A 1 96 ? 6.670 -4.660 -7.525 1.00 92.56 96 THR A O 1
ATOM 777 N N . MET A 1 97 ? 4.819 -4.373 -6.292 1.00 94.00 97 MET A N 1
ATOM 778 C CA . MET A 1 97 ? 5.415 -4.537 -4.969 1.00 94.00 97 MET A CA 1
ATOM 779 C C . MET A 1 97 ? 5.441 -6.018 -4.574 1.00 94.00 97 MET A C 1
ATOM 781 O O . MET A 1 97 ? 4.499 -6.761 -4.840 1.00 94.00 97 MET A O 1
ATOM 785 N N . TRP A 1 98 ? 6.526 -6.431 -3.934 1.00 94.62 98 TRP A N 1
ATOM 786 C CA . TRP A 1 98 ? 6.712 -7.755 -3.353 1.00 94.62 98 TRP A CA 1
ATOM 787 C C . TRP A 1 98 ? 6.696 -7.633 -1.833 1.00 94.62 98 TRP A C 1
ATOM 789 O O . TRP A 1 98 ? 7.278 -6.686 -1.306 1.00 94.62 98 TRP A O 1
ATOM 799 N N . LEU A 1 99 ? 6.033 -8.566 -1.155 1.00 93.19 99 LEU A N 1
ATOM 800 C CA . LEU A 1 99 ? 5.773 -8.536 0.287 1.00 93.19 99 LEU A CA 1
ATOM 801 C C . LEU A 1 99 ? 5.917 -9.954 0.862 1.00 93.19 99 LEU A C 1
ATOM 803 O O . LEU A 1 99 ? 5.540 -10.915 0.192 1.00 93.19 99 LEU A O 1
ATOM 807 N N . GLU A 1 100 ? 6.451 -10.092 2.075 1.00 87.81 100 GLU A N 1
ATOM 808 C CA . GLU A 1 100 ? 6.377 -11.364 2.821 1.00 87.81 100 GLU A CA 1
ATOM 809 C C . GLU A 1 100 ? 4.943 -11.670 3.289 1.00 87.81 100 GLU A C 1
ATOM 811 O O . GLU A 1 100 ? 4.139 -10.765 3.516 1.00 87.81 100 GLU A O 1
ATOM 816 N N . SER A 1 101 ? 4.572 -12.943 3.425 1.00 81.44 101 SER A N 1
ATOM 817 C CA . SER A 1 101 ? 3.196 -13.287 3.796 1.00 81.44 101 SER A CA 1
ATOM 818 C C . SER A 1 101 ? 2.863 -12.828 5.214 1.00 81.44 101 SER A C 1
ATOM 820 O O . SER A 1 101 ? 1.775 -12.298 5.433 1.00 81.44 101 SER A O 1
ATOM 822 N N . SER A 1 102 ? 3.787 -12.973 6.156 1.00 84.62 102 SER A N 1
ATOM 823 C CA . SER A 1 102 ? 3.648 -12.521 7.539 1.00 84.62 102 SER A CA 1
ATOM 824 C C . SER A 1 102 ? 4.993 -12.025 8.058 1.00 84.62 102 SER A C 1
ATOM 826 O O . SER A 1 102 ? 6.037 -12.308 7.472 1.00 84.62 102 SER A O 1
ATOM 828 N N . TYR A 1 103 ? 4.964 -11.281 9.165 1.00 86.69 103 TYR A N 1
ATOM 829 C CA . TYR A 1 103 ? 6.172 -10.776 9.811 1.00 86.69 103 TYR A CA 1
ATOM 830 C C . TYR A 1 103 ? 7.202 -11.892 10.028 1.00 86.69 103 TYR A C 1
ATOM 832 O O . TYR A 1 103 ? 6.920 -12.864 10.729 1.00 86.69 103 TYR A O 1
ATOM 840 N N . GLY A 1 104 ? 8.387 -11.722 9.439 1.00 86.06 104 GLY A N 1
ATOM 841 C CA . GLY A 1 104 ? 9.533 -12.607 9.642 1.00 86.06 104 GLY A CA 1
ATOM 842 C C . GLY A 1 104 ? 9.619 -13.816 8.706 1.00 86.06 104 GLY A C 1
ATOM 843 O O . GLY A 1 104 ? 10.684 -14.429 8.649 1.00 86.06 104 GLY A O 1
ATOM 844 N N . GLU A 1 105 ? 8.582 -14.122 7.922 1.00 89.00 105 GLU A N 1
ATOM 845 C CA . GLU A 1 105 ? 8.539 -15.334 7.081 1.00 89.00 105 GLU A CA 1
ATOM 846 C C . GLU A 1 105 ? 9.501 -15.287 5.884 1.00 89.00 105 GLU A C 1
ATOM 848 O O . GLU A 1 105 ? 9.962 -16.326 5.413 1.00 89.00 105 GLU A O 1
ATOM 853 N N . ALA A 1 106 ? 9.843 -14.090 5.387 1.00 92.50 106 ALA A N 1
ATOM 854 C CA . ALA A 1 106 ? 10.731 -13.910 4.231 1.00 92.50 106 ALA A CA 1
ATOM 855 C C . ALA A 1 106 ? 10.290 -14.656 2.945 1.00 92.50 106 ALA A C 1
ATOM 857 O O . ALA A 1 106 ? 11.111 -14.911 2.057 1.00 92.50 106 ALA A O 1
ATOM 858 N N . ASP A 1 107 ? 9.005 -14.987 2.810 1.00 91.12 107 ASP A N 1
ATOM 859 C CA . ASP A 1 107 ? 8.417 -15.671 1.660 1.00 91.12 107 ASP A CA 1
ATOM 860 C C . ASP A 1 107 ? 7.808 -14.649 0.686 1.00 91.12 107 ASP A C 1
ATOM 862 O O . ASP A 1 107 ? 6.658 -14.237 0.771 1.00 91.12 107 ASP A O 1
ATOM 866 N N . TRP A 1 108 ? 8.619 -14.155 -0.243 1.00 93.38 108 TRP A N 1
ATOM 867 C CA . TRP A 1 108 ? 8.241 -13.011 -1.077 1.00 93.38 108 TRP A CA 1
ATOM 868 C C . TRP A 1 108 ? 7.151 -13.346 -2.105 1.00 93.38 108 TRP A C 1
ATOM 870 O O . TRP A 1 108 ? 7.400 -14.090 -3.057 1.00 93.38 108 TRP A O 1
ATOM 880 N N . HIS A 1 109 ? 5.996 -12.686 -1.999 1.00 91.00 109 HIS A N 1
ATOM 881 C CA . HIS A 1 109 ? 4.875 -12.809 -2.938 1.00 91.00 109 HIS A CA 1
ATOM 882 C C . HIS A 1 109 ? 4.625 -11.500 -3.703 1.00 91.00 109 HIS A C 1
ATOM 884 O O . HIS A 1 109 ? 4.733 -10.418 -3.118 1.00 91.00 109 HIS A O 1
ATOM 890 N N . PRO A 1 110 ? 4.263 -11.555 -4.999 1.00 92.44 110 PRO A N 1
ATOM 891 C CA . PRO A 1 110 ? 3.886 -10.369 -5.756 1.00 92.44 110 PRO A CA 1
ATOM 892 C C . PRO A 1 110 ? 2.476 -9.900 -5.375 1.00 92.44 110 PRO A C 1
ATOM 894 O O . PRO A 1 110 ? 1.537 -10.693 -5.301 1.00 92.44 110 PRO A O 1
ATOM 897 N N . VAL A 1 111 ? 2.303 -8.589 -5.214 1.00 89.19 111 VAL A N 1
ATOM 898 C CA . VAL A 1 111 ? 0.991 -7.980 -4.977 1.00 89.19 111 VAL A CA 1
ATOM 899 C C . VAL A 1 111 ? 0.295 -7.734 -6.316 1.00 89.19 111 VAL A C 1
ATOM 901 O O . VAL A 1 111 ? 0.521 -6.723 -6.980 1.00 89.19 111 VAL A O 1
ATOM 904 N N . LEU A 1 112 ? -0.538 -8.672 -6.757 1.00 85.94 112 LEU A N 1
ATOM 905 C CA . LEU A 1 112 ? -1.281 -8.548 -8.013 1.00 85.94 112 LEU A CA 1
ATOM 906 C C . LEU A 1 112 ? -2.701 -8.061 -7.720 1.00 85.94 112 LEU A C 1
ATOM 908 O O . LEU A 1 112 ? -3.545 -8.821 -7.251 1.00 85.94 112 LEU A O 1
ATOM 912 N N . VAL A 1 113 ? -2.948 -6.777 -7.981 1.00 76.69 113 VAL A N 1
ATOM 913 C CA . VAL A 1 113 ? -4.278 -6.159 -7.888 1.00 76.69 113 VAL A CA 1
ATOM 914 C C . VAL A 1 113 ? -4.628 -5.526 -9.228 1.00 76.69 113 VAL A C 1
ATOM 916 O O . VAL A 1 113 ? -3.759 -4.982 -9.911 1.00 76.69 113 VAL A O 1
ATOM 919 N N . GLY A 1 114 ? -5.889 -5.635 -9.633 1.00 63.41 114 GLY A N 1
ATOM 920 C CA . GLY A 1 114 ? -6.355 -5.181 -10.938 1.00 63.41 114 GLY A CA 1
ATOM 921 C C . GLY A 1 114 ? -7.722 -4.520 -10.858 1.00 63.41 114 GLY A C 1
ATOM 922 O O . GLY A 1 114 ? -8.512 -4.788 -9.953 1.00 63.41 114 GLY A O 1
ATOM 923 N N . TRP A 1 115 ? -7.993 -3.656 -11.832 1.00 60.06 115 TRP A N 1
ATOM 924 C CA . TRP A 1 115 ? -9.305 -3.053 -12.040 1.00 60.06 115 TRP A CA 1
ATOM 925 C C . TRP A 1 115 ? -10.222 -4.050 -12.759 1.00 60.06 115 TRP A C 1
ATOM 927 O O . TRP A 1 115 ? -9.763 -4.789 -13.630 1.00 60.06 115 TRP A O 1
ATOM 937 N N . ARG A 1 116 ? -11.515 -4.070 -12.399 1.00 51.72 116 ARG A N 1
ATOM 938 C CA . ARG A 1 116 ? -12.515 -5.027 -12.923 1.00 51.72 116 ARG A CA 1
ATOM 939 C C . ARG A 1 116 ? -12.637 -5.040 -14.453 1.00 51.72 116 ARG A C 1
ATOM 941 O O . ARG A 1 116 ? -13.018 -6.065 -15.002 1.00 51.72 116 ARG A O 1
ATOM 948 N N . ASP A 1 117 ? -12.274 -3.951 -15.126 1.00 51.59 117 ASP A N 1
ATOM 949 C CA . ASP A 1 117 ? -12.437 -3.797 -16.577 1.00 51.59 117 ASP A CA 1
ATOM 950 C C . ASP A 1 117 ? -11.247 -4.312 -17.404 1.00 51.59 117 ASP A C 1
ATOM 952 O O . ASP A 1 117 ? -11.186 -4.071 -18.609 1.00 51.59 117 ASP A O 1
ATOM 956 N N . ASN A 1 118 ? -10.281 -5.007 -16.790 1.00 48.44 118 ASN A N 1
ATOM 957 C CA . ASN A 1 118 ? -9.137 -5.555 -17.514 1.00 48.44 118 ASN A CA 1
ATOM 958 C C . ASN A 1 118 ? -9.241 -7.091 -17.665 1.00 48.44 118 ASN A C 1
ATOM 960 O O . ASN A 1 118 ? -9.114 -7.801 -16.668 1.00 48.44 118 ASN A O 1
ATOM 964 N N . PRO A 1 119 ? -9.455 -7.614 -18.890 1.00 42.28 119 PRO A N 1
ATOM 965 C CA . PRO A 1 119 ? -9.699 -9.037 -19.151 1.00 42.28 119 PRO A CA 1
ATOM 966 C C . PRO A 1 119 ? -8.439 -9.917 -19.141 1.00 42.28 119 PRO A C 1
ATOM 968 O O . PRO A 1 119 ? -8.553 -11.136 -19.253 1.00 42.28 119 PRO A O 1
ATOM 971 N N . GLU A 1 120 ? -7.242 -9.335 -19.028 1.00 47.09 120 GLU A N 1
ATOM 972 C CA . GLU A 1 120 ? -6.005 -10.104 -18.858 1.00 47.09 120 GLU A CA 1
ATOM 973 C C . GLU A 1 120 ? -6.045 -10.813 -17.494 1.00 47.09 120 GLU A C 1
ATOM 975 O O . GLU A 1 120 ? -6.141 -10.135 -16.464 1.00 47.09 120 GLU A O 1
ATOM 980 N N . PRO A 1 121 ? -5.997 -12.156 -17.443 1.00 40.88 121 PRO A N 1
ATOM 981 C CA . PRO A 1 121 ? -6.097 -12.871 -16.185 1.00 40.88 121 PRO A CA 1
ATOM 982 C C . PRO A 1 121 ? -4.980 -12.408 -15.245 1.00 40.88 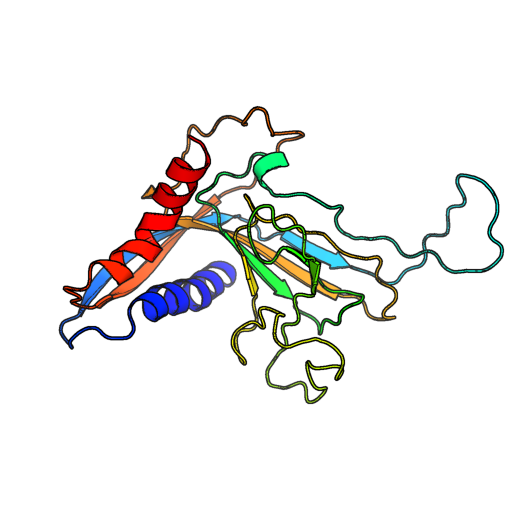121 PRO A C 1
ATOM 984 O O . PRO A 1 121 ? -3.798 -12.481 -15.576 1.00 40.88 121 PRO A O 1
ATOM 987 N N . LEU A 1 122 ? -5.347 -12.014 -14.020 1.00 49.50 122 LEU A N 1
ATOM 988 C CA . LEU A 1 122 ? -4.423 -11.770 -12.895 1.00 49.50 122 LEU A CA 1
ATOM 989 C C . LEU A 1 122 ? -3.636 -13.034 -12.476 1.00 49.50 122 LEU A C 1
ATOM 991 O O . LEU A 1 122 ? -2.993 -13.062 -11.430 1.00 49.50 122 LEU A O 1
ATOM 995 N N . VAL A 1 123 ? -3.679 -14.085 -13.291 1.00 42.44 123 VAL A N 1
ATOM 996 C CA . VAL A 1 123 ? -3.095 -15.392 -13.057 1.00 42.44 123 VAL A CA 1
ATOM 997 C C . VAL A 1 123 ? -2.306 -15.771 -14.307 1.00 42.44 123 VAL A C 1
ATOM 999 O O . VAL A 1 123 ? -2.843 -16.335 -15.254 1.00 42.44 123 VAL A O 1
ATOM 1002 N N . SER A 1 124 ? -0.998 -15.513 -14.307 1.00 38.06 124 SER A N 1
ATOM 1003 C CA . SER A 1 124 ? -0.119 -16.451 -15.005 1.00 38.06 124 SER A CA 1
ATOM 1004 C C . SER A 1 124 ? -0.213 -17.772 -14.235 1.00 38.06 124 SER A C 1
ATOM 1006 O O . SER A 1 124 ? 0.020 -17.758 -13.025 1.00 38.06 124 SER A O 1
ATOM 1008 N N . GLU A 1 125 ? -0.536 -18.879 -14.907 1.00 37.75 125 GLU A N 1
ATOM 1009 C CA . GLU A 1 125 ? -0.801 -20.244 -14.389 1.00 37.75 125 GLU A CA 1
ATOM 1010 C C . GLU A 1 125 ? 0.293 -20.879 -13.488 1.00 37.75 125 GLU A C 1
ATOM 1012 O O . GLU A 1 125 ? 0.258 -22.069 -13.193 1.00 37.75 125 GLU A O 1
ATOM 1017 N N . LYS A 1 126 ? 1.285 -20.114 -13.022 1.00 32.84 126 LYS A N 1
ATOM 1018 C CA . LYS A 1 126 ? 2.373 -20.562 -12.137 1.00 32.84 126 LYS A CA 1
ATOM 1019 C C . LYS A 1 126 ? 2.464 -19.814 -10.806 1.00 32.84 126 LYS A C 1
ATOM 1021 O O . LYS A 1 126 ? 3.470 -19.945 -10.114 1.00 32.84 126 LYS A O 1
ATOM 1026 N N . VAL A 1 127 ? 1.450 -19.038 -10.428 1.00 40.34 127 VAL A N 1
ATOM 1027 C CA . VAL A 1 127 ? 1.374 -18.457 -9.081 1.00 40.34 127 VAL A CA 1
ATOM 1028 C C . VAL A 1 127 ? 0.509 -19.384 -8.235 1.00 40.34 127 VAL A C 1
ATOM 1030 O O . VAL A 1 127 ? -0.710 -19.415 -8.385 1.00 40.34 127 VAL A O 1
ATOM 1033 N N . SER A 1 128 ? 1.154 -20.213 -7.408 1.00 33.59 128 SER A N 1
ATOM 1034 C CA . SER A 1 128 ? 0.467 -21.090 -6.460 1.00 33.59 128 SER A CA 1
ATOM 1035 C C . SER A 1 128 ? -0.495 -20.283 -5.591 1.00 33.59 128 SER A C 1
ATOM 1037 O O . SER A 1 128 ? -0.246 -19.113 -5.302 1.00 33.59 128 SER A O 1
ATOM 1039 N N . ALA A 1 129 ? -1.573 -20.930 -5.149 1.00 33.69 129 ALA A N 1
ATOM 1040 C CA . ALA A 1 129 ? -2.687 -20.400 -4.353 1.00 33.69 129 ALA A CA 1
ATOM 1041 C C . ALA A 1 129 ? -2.317 -19.791 -2.972 1.00 33.69 129 ALA A C 1
ATOM 1043 O O . ALA A 1 129 ? -3.158 -19.687 -2.086 1.00 33.69 129 ALA A O 1
ATOM 1044 N N . THR A 1 130 ? -1.063 -19.390 -2.777 1.00 36.62 130 THR A N 1
ATOM 1045 C CA . THR A 1 130 ? -0.507 -18.707 -1.606 1.00 36.62 130 THR A CA 1
ATOM 1046 C C . THR A 1 130 ? -0.381 -17.195 -1.799 1.00 36.62 130 THR A C 1
ATOM 1048 O O . THR A 1 130 ? -0.148 -16.480 -0.827 1.00 36.62 130 THR A O 1
ATOM 1051 N N . SER A 1 131 ? -0.554 -16.670 -3.021 1.00 41.22 131 SER A N 1
ATOM 1052 C CA . SER A 1 131 ? -0.637 -15.221 -3.213 1.00 41.22 131 SER A CA 1
ATOM 1053 C C . SER A 1 131 ? -1.887 -14.694 -2.524 1.00 41.22 131 SER A C 1
ATOM 1055 O O . SER A 1 131 ? -3.004 -15.029 -2.910 1.00 41.22 131 SER A O 1
ATOM 1057 N N . LYS A 1 132 ? -1.688 -13.842 -1.513 1.00 46.22 132 LYS A N 1
ATOM 1058 C CA . LYS A 1 132 ? -2.721 -12.995 -0.911 1.00 46.22 132 LYS A CA 1
ATOM 1059 C C . LYS A 1 132 ? -3.271 -12.055 -1.987 1.00 46.22 132 LYS A C 1
ATOM 1061 O O . LYS A 1 132 ? -2.887 -10.894 -2.078 1.00 46.22 132 LYS A O 1
ATOM 1066 N N . THR A 1 133 ? -4.118 -12.575 -2.865 1.00 43.44 133 THR A N 1
ATOM 1067 C CA . THR A 1 133 ? -4.856 -11.789 -3.845 1.00 43.44 133 THR A CA 1
ATOM 1068 C C . THR A 1 133 ? -5.748 -10.837 -3.067 1.00 43.44 133 THR A C 1
ATOM 1070 O O . THR A 1 133 ? -6.516 -11.284 -2.210 1.00 43.44 133 THR A O 1
ATOM 1073 N N . ALA A 1 134 ? -5.656 -9.533 -3.344 1.00 46.06 134 ALA A N 1
ATOM 1074 C CA . ALA A 1 134 ? -6.704 -8.613 -2.919 1.00 46.06 134 ALA A CA 1
ATOM 1075 C C . ALA A 1 134 ? -8.054 -9.207 -3.329 1.00 46.06 134 ALA A C 1
ATOM 1077 O O . ALA A 1 134 ? -8.157 -9.829 -4.391 1.00 46.06 134 ALA A O 1
ATOM 1078 N N . HIS A 1 135 ? -9.073 -9.045 -2.485 1.00 43.44 135 HIS A N 1
ATOM 1079 C CA . HIS A 1 135 ? -10.430 -9.450 -2.831 1.00 43.44 135 HIS A CA 1
ATOM 1080 C C . HIS A 1 135 ? -10.743 -8.982 -4.254 1.00 43.44 135 HIS A C 1
ATOM 1082 O O . HIS A 1 135 ? -10.582 -7.798 -4.560 1.00 43.44 135 HIS A O 1
ATOM 1088 N N . VAL A 1 136 ? -11.142 -9.916 -5.121 1.00 39.94 136 VAL A N 1
ATOM 1089 C CA . VAL A 1 136 ? -11.524 -9.635 -6.508 1.00 39.94 136 VAL A CA 1
ATOM 1090 C C . VAL A 1 136 ? -12.502 -8.453 -6.513 1.00 39.94 136 VAL A C 1
ATOM 1092 O O . VAL A 1 136 ? -13.637 -8.569 -6.053 1.00 39.94 136 VAL A O 1
ATOM 1095 N N . GLY A 1 137 ? -12.047 -7.292 -6.995 1.00 47.47 137 GLY A N 1
ATOM 1096 C CA . GLY A 1 137 ? -12.830 -6.053 -7.044 1.00 47.47 137 GLY A CA 1
ATOM 1097 C C . GLY A 1 137 ? -12.395 -4.906 -6.125 1.00 47.47 137 GLY A C 1
ATOM 1098 O O . GLY A 1 137 ? -12.976 -3.835 -6.265 1.00 47.47 137 GLY A O 1
ATOM 1099 N N . SER A 1 138 ? -11.399 -5.071 -5.247 1.00 59.78 138 SER A N 1
ATOM 1100 C CA . SER A 1 138 ? -10.798 -3.934 -4.529 1.00 59.78 138 SER A CA 1
AT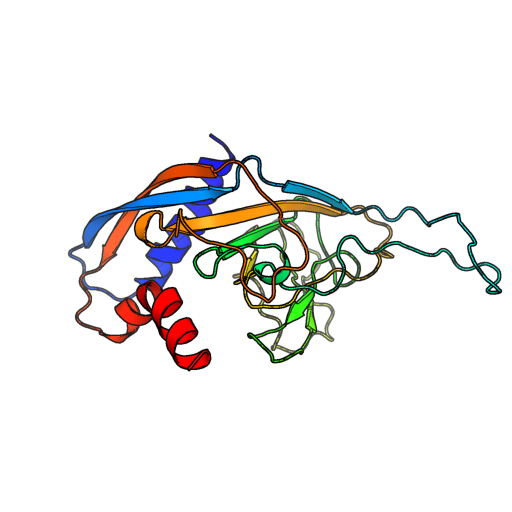OM 1101 C C . SER A 1 138 ? -9.630 -3.342 -5.333 1.00 59.78 138 SER A C 1
ATOM 1103 O O . SER A 1 138 ? -8.714 -4.087 -5.691 1.00 59.78 138 SER A O 1
ATOM 1105 N N . PRO A 1 139 ? -9.619 -2.025 -5.627 1.00 72.31 139 PRO A N 1
ATOM 1106 C CA . PRO A 1 139 ? -8.560 -1.407 -6.426 1.00 72.31 139 PRO A CA 1
ATOM 1107 C C . PRO A 1 139 ? -7.244 -1.242 -5.648 1.00 72.31 139 PRO A C 1
ATOM 1109 O O . PRO A 1 139 ? -6.213 -0.945 -6.245 1.00 72.31 139 PRO A O 1
ATOM 1112 N N . CYS A 1 140 ? -7.257 -1.428 -4.326 1.00 79.69 140 CYS A N 1
ATOM 1113 C CA . CYS A 1 140 ? -6.097 -1.252 -3.460 1.00 79.69 140 CYS A CA 1
ATOM 1114 C C . CYS A 1 140 ? -5.729 -2.533 -2.705 1.00 79.69 140 CYS A C 1
ATOM 1116 O O . CYS A 1 140 ? -6.574 -3.364 -2.370 1.00 79.69 140 CYS A O 1
ATOM 1118 N N . PHE A 1 141 ? -4.453 -2.636 -2.357 1.00 85.38 141 PHE A N 1
ATOM 1119 C CA . PHE A 1 141 ? -3.917 -3.652 -1.472 1.00 85.38 141 PHE A CA 1
ATOM 1120 C C . PHE A 1 141 ? -3.578 -3.057 -0.108 1.00 85.38 141 PHE A C 1
ATOM 1122 O O . PHE A 1 141 ? -3.066 -1.942 -0.019 1.00 85.38 141 PHE A O 1
ATOM 1129 N N . ARG A 1 142 ? -3.821 -3.826 0.949 1.00 85.88 142 ARG A N 1
ATOM 1130 C CA . ARG A 1 142 ? -3.562 -3.433 2.333 1.00 85.88 142 ARG A CA 1
ATOM 1131 C C . ARG A 1 142 ? -2.571 -4.392 2.969 1.00 85.88 142 ARG A C 1
ATOM 1133 O O . ARG A 1 142 ? -2.705 -5.602 2.796 1.00 85.88 142 ARG A O 1
ATOM 1140 N N . PHE A 1 143 ? -1.634 -3.860 3.746 1.00 88.06 143 PHE A N 1
ATOM 1141 C CA . PHE A 1 143 ? -0.668 -4.663 4.489 1.00 88.06 143 PHE A CA 1
ATOM 1142 C C . PHE A 1 143 ? -0.101 -3.908 5.695 1.00 88.06 143 PHE A C 1
ATOM 1144 O O . PHE A 1 143 ? -0.176 -2.683 5.772 1.00 88.06 143 PHE A O 1
ATOM 1151 N N . HIS A 1 144 ? 0.482 -4.646 6.636 1.00 89.12 144 HIS A N 1
ATOM 1152 C CA . HIS A 1 144 ? 1.134 -4.082 7.813 1.00 89.12 144 HIS A CA 1
ATOM 1153 C C . HIS A 1 144 ? 2.585 -3.707 7.478 1.00 89.12 144 HIS A C 1
ATOM 1155 O O . HIS A 1 144 ? 3.501 -4.474 7.769 1.00 89.12 144 HIS A O 1
ATOM 1161 N N . GLY A 1 145 ? 2.810 -2.556 6.838 1.00 91.19 145 GLY A N 1
ATOM 1162 C CA . GLY A 1 145 ? 4.134 -2.181 6.324 1.00 91.19 145 GLY A CA 1
ATOM 1163 C C . GLY A 1 145 ? 5.184 -1.918 7.398 1.00 91.19 145 GLY A C 1
ATOM 1164 O O . GLY A 1 145 ? 6.354 -2.193 7.149 1.00 91.19 145 GLY A O 1
ATOM 1165 N N . SER A 1 146 ? 4.785 -1.505 8.608 1.00 90.31 146 SER A N 1
ATOM 1166 C CA . SER A 1 146 ? 5.717 -1.356 9.740 1.00 90.31 146 SER A CA 1
ATOM 1167 C C . SER A 1 146 ? 6.384 -2.673 10.137 1.00 90.31 146 SER A C 1
ATOM 1169 O O . SER A 1 146 ? 7.533 -2.667 10.553 1.00 90.31 146 SER A O 1
ATOM 1171 N N . LEU A 1 147 ? 5.715 -3.816 9.954 1.00 88.81 147 LEU A N 1
ATOM 1172 C CA . LEU A 1 147 ? 6.269 -5.127 10.301 1.00 88.81 147 LEU A CA 1
ATOM 1173 C C . LEU A 1 147 ? 6.714 -5.903 9.063 1.00 88.81 147 LEU A C 1
ATOM 1175 O O . LEU A 1 147 ? 7.844 -6.379 8.994 1.00 88.81 147 LEU A O 1
ATOM 1179 N N . CYS A 1 148 ? 5.825 -6.047 8.083 1.00 91.25 148 CYS A N 1
ATOM 1180 C CA . CYS A 1 148 ? 6.063 -6.902 6.932 1.00 91.25 148 CYS A CA 1
ATOM 1181 C C . CYS A 1 148 ? 7.023 -6.228 5.949 1.00 91.25 148 CYS A C 1
ATOM 1183 O O . CYS A 1 148 ? 6.750 -5.151 5.402 1.00 91.25 148 CYS A O 1
ATOM 1185 N N . ARG A 1 149 ? 8.135 -6.908 5.679 1.00 95.38 149 ARG A N 1
ATOM 1186 C CA . ARG A 1 149 ? 9.130 -6.446 4.721 1.00 95.38 149 ARG A CA 1
ATOM 1187 C C . ARG A 1 149 ? 8.587 -6.478 3.303 1.00 95.38 149 ARG A C 1
ATOM 1189 O O . ARG A 1 149 ? 7.947 -7.438 2.871 1.00 95.38 149 ARG A O 1
ATOM 1196 N N . HIS A 1 150 ? 8.907 -5.435 2.557 1.00 95.81 150 HIS A N 1
ATOM 1197 C CA . HIS A 1 150 ? 8.470 -5.253 1.191 1.00 95.81 150 HIS A CA 1
ATOM 1198 C C . HIS A 1 150 ? 9.538 -4.570 0.339 1.00 95.81 150 HIS A C 1
ATOM 1200 O O . HIS A 1 150 ? 10.474 -3.941 0.832 1.00 95.81 150 HIS A O 1
ATOM 1206 N N . PHE A 1 151 ? 9.427 -4.750 -0.975 1.00 96.81 151 PHE A N 1
ATOM 1207 C CA . PHE A 1 151 ? 10.347 -4.185 -1.957 1.00 96.81 151 PHE A CA 1
ATOM 1208 C C . PHE A 1 151 ? 9.727 -4.154 -3.351 1.00 96.81 151 PHE A C 1
ATOM 1210 O O . PHE A 1 151 ? 8.594 -4.572 -3.580 1.00 96.81 151 PHE A O 1
ATOM 1217 N N . THR A 1 152 ? 10.498 -3.686 -4.327 1.00 95.75 152 THR A N 1
ATOM 1218 C CA . THR A 1 152 ? 10.182 -3.872 -5.748 1.00 95.75 152 THR A CA 1
ATOM 1219 C C . THR A 1 152 ? 11.357 -4.537 -6.445 1.00 95.75 152 THR A C 1
ATOM 1221 O O . THR A 1 152 ? 12.508 -4.178 -6.188 1.00 95.75 152 THR A O 1
ATOM 1224 N N . ARG A 1 153 ? 11.081 -5.445 -7.381 1.00 93.88 153 ARG A N 1
ATOM 1225 C CA . ARG A 1 153 ? 12.081 -5.875 -8.371 1.00 93.88 153 ARG A CA 1
ATOM 1226 C C . ARG A 1 153 ? 12.353 -4.743 -9.359 1.00 93.88 153 ARG A C 1
ATOM 1228 O O . ARG A 1 153 ? 11.674 -3.724 -9.319 1.00 93.88 153 ARG A O 1
ATOM 1235 N N . CYS A 1 154 ? 13.355 -4.887 -10.220 1.00 93.12 154 CYS A N 1
ATOM 1236 C CA . CYS A 1 154 ? 13.578 -3.925 -11.295 1.00 93.12 154 CYS A CA 1
ATOM 1237 C C . CYS A 1 154 ? 12.454 -4.003 -12.338 1.00 93.12 154 CYS A C 1
ATOM 1239 O O . CYS A 1 154 ? 12.068 -5.104 -12.722 1.00 93.12 154 CYS A O 1
ATOM 1241 N N . ASN A 1 155 ? 11.965 -2.858 -12.824 1.00 92.19 155 ASN A N 1
ATOM 1242 C CA . ASN A 1 155 ? 10.869 -2.848 -13.794 1.00 92.19 155 ASN A CA 1
ATOM 1243 C C . ASN A 1 155 ? 11.375 -3.130 -15.216 1.00 92.19 155 ASN A C 1
ATOM 1245 O O . ASN A 1 155 ? 11.782 -2.211 -15.928 1.00 92.19 155 ASN A O 1
ATOM 1249 N N . SER A 1 156 ? 11.320 -4.396 -15.625 1.00 89.31 156 SER A N 1
ATOM 1250 C CA . SER A 1 156 ? 11.608 -4.861 -16.989 1.00 89.31 156 SER A CA 1
ATOM 1251 C C . SER A 1 156 ? 10.363 -5.023 -17.869 1.00 89.31 156 SER A C 1
ATOM 1253 O O . SER A 1 156 ? 10.496 -5.397 -19.029 1.00 89.31 156 SER A O 1
ATOM 1255 N N . SER A 1 157 ? 9.165 -4.697 -17.366 1.00 88.81 157 SER A N 1
ATOM 1256 C CA . SER A 1 157 ? 7.880 -5.034 -18.013 1.00 88.81 157 SER A CA 1
ATOM 1257 C C . SER A 1 157 ? 7.571 -4.298 -19.325 1.00 88.81 157 SER A C 1
ATOM 1259 O O . SER A 1 157 ? 6.534 -4.529 -19.944 1.00 88.81 157 SER A O 1
ATOM 1261 N N . GLY A 1 158 ? 8.394 -3.320 -19.710 1.00 90.25 158 GLY A N 1
ATOM 1262 C CA . GLY A 1 158 ? 8.084 -2.364 -20.781 1.00 90.25 158 GLY A CA 1
ATOM 1263 C C . GLY A 1 158 ? 6.939 -1.381 -20.472 1.00 90.25 158 GLY A C 1
ATOM 1264 O O . GLY A 1 158 ? 6.625 -0.545 -21.316 1.00 90.25 158 GLY A O 1
ATOM 1265 N N . LYS A 1 159 ? 6.321 -1.442 -19.280 1.00 90.38 159 LYS A N 1
ATOM 1266 C CA . LYS A 1 159 ? 5.221 -0.566 -18.851 1.00 90.38 159 LYS A CA 1
ATOM 1267 C C . LYS A 1 159 ? 5.587 0.231 -17.597 1.00 90.38 159 LYS A C 1
ATOM 1269 O O . LYS A 1 159 ? 5.989 -0.329 -16.574 1.00 90.38 159 LYS A O 1
ATOM 1274 N N . THR A 1 160 ? 5.388 1.547 -17.640 1.00 92.69 160 THR A N 1
ATOM 1275 C CA . THR A 1 160 ? 5.490 2.399 -16.445 1.00 92.69 160 THR A CA 1
ATOM 1276 C C . THR A 1 160 ? 4.352 2.076 -15.482 1.00 92.69 160 THR A C 1
ATOM 1278 O O . THR A 1 160 ? 3.188 2.141 -15.874 1.00 92.69 160 THR A O 1
ATOM 1281 N N . ARG A 1 161 ? 4.679 1.784 -14.216 1.00 93.31 161 ARG A N 1
ATOM 1282 C CA . ARG A 1 161 ? 3.677 1.714 -13.147 1.00 93.31 161 ARG A CA 1
ATOM 1283 C C . ARG A 1 161 ? 3.524 3.077 -12.484 1.00 93.31 161 ARG A C 1
ATOM 1285 O O . ARG A 1 161 ? 4.516 3.651 -12.041 1.00 93.31 161 ARG A O 1
ATOM 1292 N N . VAL A 1 162 ? 2.293 3.546 -12.326 1.00 94.56 162 VAL A N 1
ATOM 1293 C CA . VAL A 1 162 ? 1.957 4.660 -11.430 1.00 94.56 162 VAL A CA 1
ATOM 1294 C C . VAL A 1 162 ? 1.163 4.109 -10.248 1.00 94.56 162 VAL A C 1
ATOM 1296 O O . VAL A 1 162 ? 0.242 3.320 -10.441 1.00 94.56 162 VAL A O 1
ATOM 1299 N N . SER A 1 163 ? 1.525 4.481 -9.021 1.00 93.44 163 SER A N 1
ATOM 1300 C CA . SER A 1 163 ? 0.818 4.053 -7.808 1.00 93.44 163 SER A CA 1
ATOM 1301 C C . SER A 1 163 ? 0.750 5.157 -6.760 1.00 93.44 163 SER A C 1
ATOM 1303 O O . SER A 1 163 ? 1.627 6.018 -6.712 1.00 93.44 163 SER A O 1
ATOM 1305 N N . LEU A 1 164 ? -0.263 5.086 -5.902 1.00 92.88 164 LEU A N 1
ATOM 1306 C CA . LEU A 1 164 ? -0.376 5.853 -4.669 1.00 92.88 164 LEU A CA 1
ATOM 1307 C C . LEU A 1 164 ? -0.121 4.937 -3.472 1.00 92.88 164 LEU A C 1
ATOM 1309 O O . LEU A 1 164 ? -0.620 3.812 -3.437 1.00 92.88 164 LEU A O 1
ATOM 1313 N N . ASP A 1 165 ? 0.620 5.432 -2.492 1.00 92.38 165 ASP A N 1
ATOM 1314 C CA . ASP A 1 165 ? 0.780 4.803 -1.186 1.00 92.38 165 ASP A CA 1
ATOM 1315 C C . ASP A 1 165 ? 0.496 5.793 -0.064 1.00 92.38 165 ASP A C 1
ATOM 1317 O O . ASP A 1 165 ? 0.889 6.959 -0.111 1.00 92.38 165 ASP A O 1
ATOM 1321 N N . PHE A 1 166 ? -0.227 5.327 0.943 1.00 92.38 166 PHE A N 1
ATOM 1322 C CA . PHE A 1 166 ? -0.504 6.092 2.148 1.00 92.38 166 PHE A CA 1
ATOM 1323 C C . PHE A 1 166 ? -0.710 5.144 3.318 1.00 92.38 166 PHE A C 1
ATOM 1325 O O . PHE A 1 166 ? -1.025 3.966 3.146 1.00 92.38 166 PHE A O 1
ATOM 1332 N N . ARG A 1 167 ? -0.523 5.675 4.519 1.00 91.94 167 ARG A N 1
ATOM 1333 C CA . ARG A 1 167 ? -0.749 4.955 5.766 1.00 91.94 167 ARG A CA 1
ATOM 1334 C C . ARG A 1 167 ? -1.962 5.533 6.464 1.00 91.94 167 ARG A C 1
ATOM 1336 O O . ARG A 1 167 ? -2.219 6.734 6.344 1.00 91.94 167 ARG A O 1
ATOM 1343 N N . CYS A 1 168 ? -2.703 4.705 7.184 1.00 90.38 168 CYS A N 1
ATOM 1344 C CA . CYS A 1 168 ? -3.643 5.212 8.175 1.00 90.38 168 CYS A CA 1
ATOM 1345 C C . CYS A 1 168 ? -3.556 4.423 9.475 1.00 90.38 168 CYS A C 1
ATOM 1347 O O . CYS A 1 168 ? -2.999 3.330 9.525 1.00 90.38 168 CYS A O 1
ATOM 1349 N N . CYS A 1 169 ? -4.082 5.029 10.526 1.00 87.00 169 CYS A N 1
ATOM 1350 C CA . CYS A 1 169 ? -4.092 4.534 11.887 1.00 87.00 169 CYS A CA 1
ATOM 1351 C C . CYS A 1 169 ? -5.373 5.043 12.556 1.00 87.00 169 CYS A C 1
ATOM 1353 O O . CYS A 1 169 ? -5.848 6.140 12.240 1.00 87.00 169 CYS A O 1
ATOM 1355 N N . LEU A 1 170 ? -5.940 4.279 13.487 1.00 85.31 170 LEU A N 1
ATOM 1356 C CA . LEU A 1 170 ? -6.942 4.839 14.393 1.00 85.31 170 LEU A CA 1
ATOM 1357 C C . LEU A 1 170 ? -6.267 5.918 15.234 1.00 85.31 170 LEU A C 1
ATOM 1359 O O . LEU A 1 170 ? -5.193 5.687 15.784 1.00 85.31 170 LEU A O 1
ATOM 1363 N N . LYS A 1 171 ? -6.873 7.102 15.333 1.00 84.88 171 LYS A N 1
ATOM 1364 C CA . LYS A 1 171 ? -6.268 8.234 16.046 1.00 84.88 171 LYS A CA 1
ATOM 1365 C C . LYS A 1 171 ? -5.947 7.881 17.499 1.00 84.88 171 LYS A C 1
ATOM 1367 O O . LYS A 1 171 ? -4.958 8.367 18.036 1.00 84.88 171 LYS A O 1
ATOM 1372 N N . GLU A 1 172 ? -6.764 7.031 18.107 1.00 81.69 172 GLU A N 1
ATOM 1373 C CA . GLU A 1 172 ? -6.613 6.536 19.474 1.00 81.69 172 GLU A CA 1
ATOM 1374 C C . GLU A 1 172 ? -5.445 5.549 19.628 1.00 81.69 172 GLU A C 1
ATOM 1376 O O . GLU A 1 172 ? -4.934 5.385 20.728 1.00 81.69 172 GLU A O 1
ATOM 1381 N N . SER A 1 173 ? -5.017 4.898 18.542 1.00 81.56 173 SER A N 1
ATOM 1382 C CA . SER A 1 173 ? -3.847 4.003 18.506 1.00 81.56 173 SER A CA 1
ATOM 1383 C C . SER A 1 173 ? -2.588 4.690 17.979 1.00 81.56 173 SER A C 1
ATOM 1385 O O . SER A 1 173 ? -1.546 4.052 17.871 1.00 81.56 173 SER A O 1
ATOM 1387 N N . PHE A 1 174 ? -2.681 5.974 17.625 1.00 83.31 174 PHE A N 1
ATOM 1388 C CA . PHE A 1 174 ? -1.548 6.738 17.140 1.00 83.31 174 PHE A CA 1
ATOM 1389 C C . PHE A 1 174 ? -0.769 7.313 18.325 1.00 83.31 174 PHE A C 1
ATOM 1391 O O . PHE A 1 174 ? -1.240 8.220 19.017 1.00 83.31 174 PHE A O 1
ATOM 1398 N N . ASP A 1 175 ? 0.440 6.809 18.537 1.00 85.38 175 ASP A N 1
ATOM 1399 C CA . ASP A 1 175 ? 1.385 7.354 19.496 1.00 85.38 175 ASP A CA 1
ATOM 1400 C C . ASP A 1 175 ? 2.018 8.636 18.931 1.00 85.38 175 ASP A C 1
ATOM 1402 O O . ASP A 1 175 ? 2.816 8.622 17.991 1.00 85.38 175 ASP A O 1
ATOM 1406 N N . TRP A 1 176 ? 1.624 9.775 19.502 1.00 83.00 176 TRP A N 1
ATOM 1407 C CA . TRP A 1 176 ? 2.147 11.100 19.153 1.00 83.00 176 TRP A CA 1
ATOM 1408 C C . TRP A 1 176 ? 3.528 11.374 19.744 1.00 83.00 176 TRP A C 1
ATOM 1410 O O . TRP A 1 176 ? 4.203 12.306 19.307 1.00 83.00 176 TRP A O 1
ATOM 1420 N N . GLN A 1 177 ? 3.923 10.592 20.747 1.00 82.69 177 GLN A N 1
ATOM 1421 C CA . GLN A 1 177 ? 5.235 10.651 21.379 1.00 82.69 177 GLN A CA 1
ATOM 1422 C C . GLN A 1 177 ? 6.162 9.567 20.834 1.00 82.69 177 GLN A C 1
ATOM 1424 O O . GLN A 1 177 ? 7.248 9.387 21.384 1.00 82.69 177 GLN A O 1
ATOM 1429 N N . TRP A 1 178 ? 5.748 8.873 19.765 1.00 80.00 178 TRP A N 1
ATOM 1430 C CA . TRP A 1 178 ? 6.526 7.824 19.130 1.00 80.00 178 TRP A CA 1
ATOM 1431 C C . TRP A 1 178 ? 7.929 8.335 18.818 1.00 80.00 178 TRP A C 1
ATOM 1433 O O . TRP A 1 178 ? 8.142 9.178 17.938 1.00 80.00 178 TRP A O 1
ATOM 1443 N N . ASN A 1 179 ? 8.879 7.813 19.581 1.00 70.88 179 ASN A N 1
ATOM 1444 C CA . ASN A 1 179 ? 10.288 8.049 19.377 1.00 70.88 179 ASN A CA 1
ATOM 1445 C C . ASN A 1 179 ? 10.839 6.868 18.595 1.00 70.88 179 ASN A C 1
ATOM 1447 O O . ASN A 1 179 ? 10.453 5.721 18.822 1.00 70.88 179 ASN A O 1
ATOM 1451 N N . ASP A 1 180 ? 11.725 7.176 17.658 1.00 70.31 180 ASP A N 1
ATOM 1452 C CA . ASP A 1 180 ? 12.350 6.197 16.787 1.00 70.31 180 ASP A CA 1
ATOM 1453 C C . ASP A 1 180 ? 12.890 5.011 17.607 1.00 70.31 180 ASP A C 1
ATOM 1455 O O . ASP A 1 180 ? 13.672 5.186 18.542 1.00 70.31 180 ASP A O 1
ATOM 1459 N N . THR A 1 181 ? 12.441 3.797 17.276 1.00 67.25 181 THR A N 1
ATOM 1460 C CA . THR A 1 181 ? 12.987 2.573 17.884 1.00 67.25 181 THR A CA 1
ATOM 1461 C C . THR A 1 181 ? 14.461 2.410 17.511 1.00 67.25 181 THR A C 1
ATOM 1463 O O . THR A 1 181 ? 14.908 2.973 16.512 1.00 67.25 181 THR A O 1
ATOM 1466 N N . GLU A 1 182 ? 15.210 1.569 18.231 1.00 66.12 182 GLU A N 1
ATOM 1467 C CA . GLU A 1 182 ? 16.592 1.213 17.853 1.00 66.12 182 GLU A CA 1
ATOM 1468 C C . GLU A 1 182 ? 16.706 0.654 16.420 1.00 66.12 182 GLU A C 1
ATOM 1470 O O . GLU A 1 182 ? 17.772 0.714 15.813 1.00 66.12 182 GLU A O 1
ATOM 1475 N N . ALA A 1 183 ? 15.604 0.147 15.853 1.00 64.19 183 ALA A N 1
ATOM 1476 C CA . ALA A 1 183 ? 15.533 -0.322 14.474 1.00 64.19 183 ALA A CA 1
ATOM 1477 C C . ALA A 1 183 ? 15.480 0.810 13.428 1.00 64.19 183 ALA A C 1
ATOM 1479 O O . ALA A 1 183 ? 15.649 0.534 12.242 1.00 64.19 183 ALA A O 1
ATOM 1480 N N . CYS A 1 184 ? 15.240 2.066 13.823 1.00 78.19 184 CYS A N 1
ATOM 1481 C CA . CYS A 1 184 ? 15.113 3.187 12.894 1.00 78.19 184 CYS A CA 1
ATOM 1482 C C . CYS A 1 184 ? 16.474 3.567 12.294 1.00 78.19 184 CYS A C 1
ATOM 1484 O O . CYS A 1 184 ? 17.392 4.016 12.980 1.00 78.19 184 CYS A O 1
ATOM 1486 N N . ILE A 1 185 ? 16.588 3.411 10.979 1.00 75.62 185 ILE A N 1
ATOM 1487 C CA . ILE A 1 185 ? 17.776 3.731 10.187 1.00 75.62 185 ILE A CA 1
ATOM 1488 C C . ILE A 1 185 ? 17.723 5.190 9.713 1.00 75.62 185 ILE A C 1
ATOM 1490 O O . ILE A 1 185 ? 18.752 5.863 9.634 1.00 75.62 185 ILE A O 1
ATOM 1494 N N . SER A 1 186 ? 16.532 5.694 9.375 1.00 76.81 186 SER A N 1
ATOM 1495 C CA . SER A 1 186 ? 16.330 7.095 8.984 1.00 76.81 186 SER A CA 1
ATOM 1496 C C . SER A 1 186 ? 14.863 7.493 9.062 1.00 76.81 186 SER A C 1
ATOM 1498 O O . SER A 1 186 ? 14.012 6.743 8.608 1.00 76.81 186 SER A O 1
ATOM 1500 N N . LYS A 1 187 ? 14.555 8.700 9.530 1.00 76.62 187 LYS A N 1
ATOM 1501 C CA . LYS A 1 187 ? 13.167 9.117 9.743 1.00 76.62 187 LYS A CA 1
ATOM 1502 C C . LYS A 1 187 ? 12.482 9.616 8.467 1.00 76.62 187 LYS A C 1
ATOM 1504 O O . LYS A 1 187 ? 12.992 10.519 7.800 1.00 76.62 187 LYS A O 1
ATOM 1509 N N . HIS A 1 188 ? 11.294 9.088 8.174 1.00 76.94 188 HIS A N 1
ATOM 1510 C CA . HIS A 1 188 ? 10.390 9.630 7.155 1.00 76.94 188 HIS A CA 1
ATOM 1511 C C . HIS A 1 188 ? 9.149 10.242 7.807 1.00 76.94 188 HIS A C 1
ATOM 1513 O O . HIS A 1 188 ? 8.214 9.549 8.204 1.00 76.94 188 HIS A O 1
ATOM 1519 N N . GLU A 1 189 ? 9.121 11.571 7.900 1.00 78.88 189 GLU A N 1
ATOM 1520 C CA . GLU A 1 189 ? 7.959 12.290 8.417 1.00 78.88 189 GLU A CA 1
ATOM 1521 C C . GLU A 1 189 ? 7.012 12.716 7.296 1.00 78.88 189 GLU A C 1
ATOM 1523 O O . GLU A 1 189 ? 7.416 13.205 6.240 1.00 78.88 189 GLU A O 1
ATOM 1528 N N . HIS A 1 190 ? 5.722 12.561 7.569 1.00 83.62 190 HIS A N 1
ATOM 1529 C CA . HIS A 1 190 ? 4.643 13.037 6.723 1.00 83.62 190 HIS A CA 1
ATOM 1530 C C . HIS A 1 190 ? 3.684 13.888 7.557 1.00 83.62 190 HIS A C 1
ATOM 1532 O O . HIS A 1 190 ? 3.455 13.596 8.737 1.00 83.62 190 HIS A O 1
ATOM 1538 N N . GLU A 1 191 ? 3.081 14.906 6.932 1.00 89.94 191 GLU A N 1
ATOM 1539 C CA . GLU A 1 191 ? 1.898 15.558 7.501 1.00 89.94 191 GLU A CA 1
ATOM 1540 C C . GLU A 1 191 ? 0.813 14.490 7.699 1.00 89.94 191 GLU A C 1
ATOM 1542 O O . GLU A 1 191 ? 0.716 13.510 6.954 1.00 89.94 191 GLU A O 1
ATOM 1547 N N . ARG A 1 192 ? -0.003 14.660 8.736 1.00 90.31 192 ARG A N 1
ATOM 1548 C CA . ARG A 1 192 ? -1.119 13.767 9.029 1.00 90.31 192 ARG A CA 1
ATOM 1549 C C . ARG A 1 192 ? -2.406 14.557 9.124 1.00 90.31 192 ARG A C 1
ATOM 1551 O O . ARG A 1 192 ? -2.436 15.662 9.663 1.00 90.31 192 ARG A O 1
ATOM 1558 N N . ARG A 1 193 ? -3.476 13.974 8.596 1.00 93.06 193 ARG A N 1
ATOM 1559 C CA . ARG A 1 193 ? -4.827 14.536 8.644 1.00 93.06 193 ARG A CA 1
ATOM 1560 C C . ARG A 1 193 ? -5.779 13.543 9.274 1.00 93.06 193 ARG A C 1
ATOM 1562 O O . ARG A 1 193 ? -5.523 12.346 9.279 1.00 93.06 193 ARG A O 1
ATOM 1569 N N . ASN A 1 194 ? -6.882 14.062 9.794 1.00 91.88 194 ASN A N 1
ATOM 1570 C CA . ASN A 1 194 ? -7.916 13.262 10.426 1.00 91.88 194 ASN A CA 1
ATOM 1571 C C . ASN A 1 194 ? -9.169 13.252 9.557 1.00 91.88 194 ASN A C 1
ATOM 1573 O O . ASN A 1 194 ? -9.527 14.274 8.971 1.00 91.88 194 ASN A O 1
ATOM 1577 N N . VAL A 1 195 ? -9.851 12.114 9.517 1.00 88.81 195 VAL A N 1
ATOM 1578 C CA . VAL A 1 195 ? -11.194 11.990 8.955 1.00 88.81 195 VAL A CA 1
ATOM 1579 C C . VAL A 1 195 ? -12.055 11.180 9.915 1.00 88.81 195 VAL A C 1
ATOM 1581 O O . VAL A 1 195 ? -11.622 10.149 10.426 1.00 88.81 195 VAL A O 1
ATOM 1584 N N . GLU A 1 196 ? -13.262 11.667 10.192 1.00 87.75 196 GLU A N 1
ATOM 1585 C CA . GLU A 1 196 ? -14.261 10.881 10.912 1.00 87.75 196 GLU A CA 1
ATOM 1586 C C . GLU A 1 196 ? -14.905 9.909 9.924 1.00 87.75 196 GLU A C 1
ATOM 1588 O O . GLU A 1 196 ? -15.419 10.323 8.881 1.00 87.75 196 GLU A O 1
ATOM 1593 N N . ILE A 1 197 ? -14.870 8.622 10.257 1.00 79.88 197 ILE A N 1
ATOM 1594 C CA . ILE A 1 197 ? -15.571 7.578 9.519 1.00 79.88 197 ILE A CA 1
ATOM 1595 C C . ILE A 1 197 ? -16.696 7.026 10.386 1.00 79.88 197 ILE A C 1
ATOM 1597 O O . ILE A 1 197 ? -16.569 6.885 11.606 1.00 79.88 197 ILE A O 1
ATOM 1601 N N . LYS A 1 198 ? -17.810 6.704 9.736 1.00 76.62 198 LYS A N 1
ATOM 1602 C CA . LYS A 1 198 ? -18.964 6.077 10.372 1.00 76.62 198 LYS A CA 1
ATOM 1603 C C . LYS A 1 198 ? -18.961 4.605 10.027 1.00 76.62 198 LYS A C 1
ATOM 1605 O O . LYS A 1 198 ? -18.979 4.254 8.847 1.00 76.62 198 LYS A O 1
ATOM 1610 N N . VAL A 1 199 ? -18.957 3.760 11.045 1.00 69.44 199 VAL A N 1
ATOM 1611 C CA . VAL A 1 199 ? -19.044 2.315 10.866 1.00 69.44 199 VAL A CA 1
ATOM 1612 C C . VAL A 1 199 ? -20.195 1.782 11.698 1.00 69.44 199 VAL A C 1
ATOM 1614 O O . VAL A 1 199 ? -20.426 2.226 12.817 1.00 69.44 199 VAL A O 1
ATOM 1617 N N . LEU A 1 200 ? -20.939 0.831 11.147 1.00 63.12 200 LEU A N 1
ATOM 1618 C CA . LEU A 1 200 ? -21.971 0.130 11.896 1.00 63.12 200 LEU A CA 1
ATOM 1619 C C . LEU A 1 200 ? -21.276 -0.899 12.790 1.00 63.12 200 LEU A C 1
ATOM 1621 O O . LEU A 1 200 ? -20.758 -1.899 12.288 1.00 63.12 200 LEU A O 1
ATOM 1625 N N . ARG A 1 201 ? -21.227 -0.635 14.102 1.00 56.25 201 ARG A N 1
ATOM 1626 C CA . ARG A 1 201 ? -20.810 -1.642 15.079 1.00 56.25 201 ARG A CA 1
ATOM 1627 C C . ARG A 1 201 ? -21.922 -2.678 15.132 1.00 56.25 201 ARG A C 1
ATOM 1629 O O . ARG A 1 201 ? -23.072 -2.308 15.359 1.00 56.25 201 ARG A O 1
ATOM 1636 N N . PRO A 1 202 ? -21.614 -3.956 14.945 1.00 49.38 202 PRO A N 1
ATOM 1637 C CA . PRO A 1 202 ? -22.650 -4.960 14.910 1.00 49.38 202 PRO A CA 1
ATOM 1638 C C . PRO A 1 202 ? -22.731 -5.554 16.353 1.00 49.38 202 PRO A C 1
ATOM 1640 O O . PRO A 1 202 ? -21.718 -5.624 17.059 1.00 49.38 202 PRO A O 1
ATOM 1643 N N . GLU A 1 203 ? -23.910 -5.914 16.867 1.00 44.78 203 GLU A N 1
ATOM 1644 C CA . GLU A 1 203 ? -24.030 -6.524 18.209 1.00 44.78 203 GLU A CA 1
ATOM 1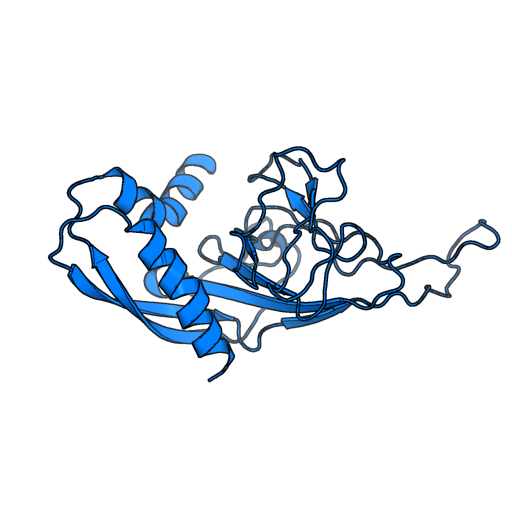645 C C . GLU A 1 203 ? -23.460 -7.955 18.216 1.00 44.78 203 GLU A C 1
ATOM 1647 O O . GLU A 1 203 ? -24.131 -8.914 17.820 1.00 44.78 203 GLU A O 1
ATOM 1652 N N . ILE A 1 204 ? -22.195 -8.115 18.615 1.00 49.03 204 ILE A N 1
ATOM 1653 C CA . ILE A 1 204 ? -21.520 -9.418 18.667 1.00 49.03 204 ILE A CA 1
ATOM 1654 C C . ILE A 1 204 ? -21.075 -9.738 20.103 1.00 49.03 204 ILE A C 1
ATOM 1656 O O . ILE A 1 204 ? -20.168 -9.106 20.631 1.00 49.03 204 ILE A O 1
ATOM 1660 N N . GLU A 1 205 ? -21.660 -10.795 20.684 1.00 41.97 205 GLU A N 1
ATOM 1661 C CA . GLU A 1 205 ? -21.175 -11.534 21.873 1.00 41.97 205 GLU A CA 1
ATOM 1662 C C . GLU A 1 205 ? -19.934 -12.417 21.579 1.00 41.97 205 GLU A C 1
ATOM 1664 O O . GLU A 1 205 ? -19.425 -13.114 22.452 1.00 41.97 205 GLU A O 1
ATOM 1669 N N . CYS A 1 206 ? -19.434 -12.434 20.342 1.00 39.44 206 CYS A N 1
ATOM 1670 C CA . CYS A 1 206 ? -18.252 -13.200 19.943 1.00 39.44 206 CYS A CA 1
ATOM 1671 C C . CYS A 1 206 ? -16.958 -12.438 20.271 1.00 39.44 206 CYS A C 1
ATOM 1673 O O . CYS A 1 206 ? -16.568 -11.497 19.573 1.00 39.44 206 CYS A O 1
ATOM 1675 N N . GLN A 1 207 ? -16.249 -12.918 21.295 1.00 39.78 207 GLN A N 1
ATOM 1676 C CA . GLN A 1 207 ? -14.923 -12.448 21.721 1.00 39.78 207 GLN A CA 1
ATOM 1677 C C . GLN A 1 207 ? -13.869 -12.445 20.592 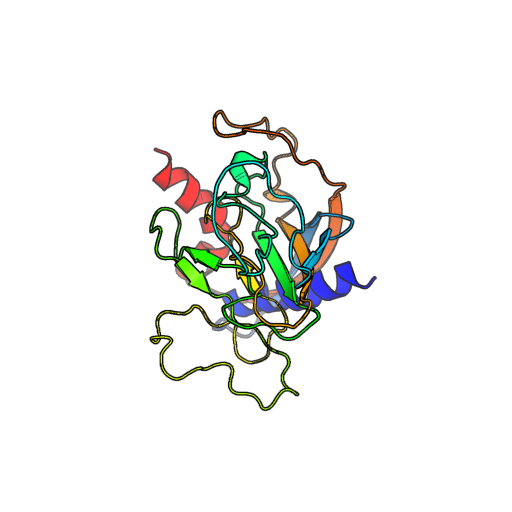1.00 39.78 207 GLN A C 1
ATOM 1679 O O . GLN A 1 207 ? -12.871 -11.738 20.683 1.00 39.78 207 GLN A O 1
ATOM 1684 N N . GLN A 1 208 ? -14.096 -13.179 19.498 1.00 36.09 208 GLN A N 1
ATOM 1685 C CA . GLN A 1 208 ? -13.120 -13.388 18.425 1.00 36.09 208 GLN A CA 1
ATOM 1686 C C . GLN A 1 208 ? -13.083 -12.258 17.374 1.00 36.09 208 GLN A C 1
ATOM 1688 O O . GLN A 1 208 ? -12.052 -12.045 16.745 1.00 36.09 208 GLN A O 1
ATOM 1693 N N . CYS A 1 209 ? -14.168 -11.489 17.211 1.00 35.38 209 CYS A N 1
ATOM 1694 C CA . CYS A 1 209 ? -14.233 -10.357 16.268 1.00 35.38 209 CYS A CA 1
ATOM 1695 C C . CYS A 1 209 ? -13.771 -9.036 16.908 1.00 35.38 209 CYS A C 1
ATOM 1697 O O . CYS A 1 209 ? -13.225 -8.169 16.230 1.00 35.38 209 CYS A O 1
ATOM 1699 N N . ALA A 1 210 ? -13.957 -8.897 18.227 1.00 34.34 210 ALA A N 1
ATOM 1700 C CA . ALA A 1 210 ? -13.343 -7.826 19.013 1.00 34.34 210 ALA A CA 1
ATOM 1701 C C . ALA A 1 210 ? -11.811 -7.963 19.039 1.00 34.34 210 ALA A C 1
ATOM 1703 O O . ALA A 1 210 ? -11.112 -6.954 19.094 1.00 34.34 210 ALA A O 1
ATOM 1704 N N . TYR A 1 211 ? -11.316 -9.201 18.913 1.00 36.47 211 TYR A N 1
ATOM 1705 C CA . TYR A 1 211 ? -9.902 -9.516 18.772 1.00 36.47 211 TYR A CA 1
ATOM 1706 C C . TYR A 1 211 ? -9.300 -8.794 17.546 1.00 36.47 211 TYR A C 1
ATOM 1708 O O . TYR A 1 211 ? -8.491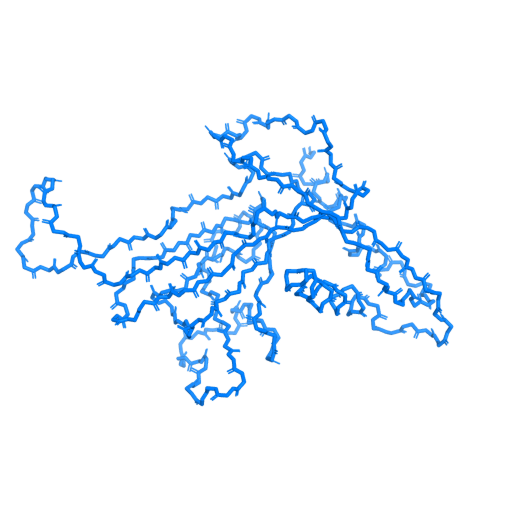 -7.920 17.759 1.00 36.47 211 TYR A O 1
ATOM 1716 N N . GLU A 1 212 ? -9.697 -8.973 16.281 1.00 37.62 212 GLU A N 1
ATOM 1717 C CA . GLU A 1 212 ? -8.924 -8.383 15.147 1.00 37.62 212 GLU A CA 1
ATOM 1718 C C . GLU A 1 212 ? -8.803 -6.836 15.106 1.00 37.62 212 GLU A C 1
ATOM 1720 O O . GLU A 1 212 ? -7.821 -6.317 14.571 1.00 37.62 212 GLU A O 1
ATOM 1725 N N . VAL A 1 213 ? -9.737 -6.085 15.706 1.00 38.38 213 VAL A N 1
ATOM 1726 C CA . VAL A 1 213 ? -9.651 -4.608 15.806 1.00 38.38 213 VAL A CA 1
ATOM 1727 C C . VAL A 1 213 ? -8.759 -4.156 16.979 1.00 38.38 213 VAL A C 1
ATOM 1729 O O . VAL A 1 213 ? -8.164 -3.082 16.911 1.00 38.38 213 VAL A O 1
ATOM 1732 N N . VAL A 1 214 ? -8.619 -4.980 18.025 1.00 37.88 214 VAL A N 1
ATOM 1733 C CA . VAL A 1 214 ? -7.789 -4.726 19.226 1.00 37.88 214 VAL A CA 1
ATOM 1734 C C . VAL A 1 214 ? -6.413 -5.420 19.143 1.00 37.88 214 VAL A C 1
ATOM 1736 O O . VAL A 1 214 ? -5.415 -4.917 19.650 1.00 37.88 214 VAL A O 1
ATOM 1739 N N . VAL A 1 215 ? -6.314 -6.531 18.415 1.00 38.28 215 VAL A N 1
ATOM 1740 C CA . VAL A 1 215 ? -5.157 -7.441 18.302 1.00 38.28 215 VAL A CA 1
ATOM 1741 C C . VAL A 1 215 ? -4.046 -6.883 17.430 1.00 38.28 215 VAL A C 1
ATOM 1743 O O . VAL A 1 215 ? -2.914 -7.347 17.530 1.00 38.28 215 VAL A O 1
ATOM 1746 N N . LEU A 1 216 ? -4.306 -5.835 16.646 1.00 40.19 216 LEU A N 1
ATOM 1747 C CA . LEU A 1 216 ? -3.210 -5.060 16.064 1.00 40.19 216 LEU A CA 1
ATOM 1748 C C . LEU A 1 216 ? -2.337 -4.401 17.152 1.00 40.19 216 LEU A C 1
ATOM 1750 O O . LEU A 1 216 ? -1.153 -4.201 16.906 1.00 40.19 216 LEU A O 1
ATOM 1754 N N . ASN A 1 217 ? -2.868 -4.152 18.358 1.00 36.12 217 ASN A N 1
ATOM 1755 C CA . ASN A 1 217 ? -2.076 -3.685 19.501 1.00 36.12 217 ASN A CA 1
ATOM 1756 C C . ASN A 1 217 ? -1.543 -4.836 20.383 1.00 36.12 217 ASN A C 1
ATOM 1758 O O . ASN A 1 217 ? -0.400 -4.767 20.826 1.00 36.12 217 ASN A O 1
ATOM 1762 N N . GLU A 1 218 ? -2.308 -5.911 20.617 1.00 35.38 218 GLU A N 1
ATOM 1763 C CA . GLU A 1 218 ? -1.900 -6.980 21.557 1.00 35.38 218 GLU A CA 1
ATOM 1764 C C . GLU A 1 218 ? -0.987 -8.063 20.947 1.00 35.38 218 GLU A C 1
ATOM 1766 O O . GLU A 1 218 ? -0.008 -8.453 21.582 1.00 35.38 218 GLU A O 1
ATOM 1771 N N . ALA A 1 219 ? -1.203 -8.509 19.700 1.00 34.69 219 ALA A N 1
ATOM 1772 C CA . ALA A 1 219 ? -0.346 -9.544 19.092 1.00 34.69 219 ALA A CA 1
ATOM 1773 C C . ALA A 1 219 ? 1.058 -9.039 18.722 1.00 34.69 219 ALA A C 1
ATOM 1775 O O . ALA A 1 219 ? 1.972 -9.842 18.517 1.00 34.69 219 ALA A O 1
ATOM 1776 N N . VAL A 1 220 ? 1.241 -7.719 18.631 1.00 37.94 220 VAL A N 1
ATOM 1777 C CA . VAL A 1 220 ? 2.569 -7.115 18.484 1.00 37.94 220 VAL A CA 1
ATOM 1778 C C . VAL A 1 220 ? 3.255 -6.984 19.846 1.00 37.94 220 VAL A C 1
ATOM 1780 O O . VAL A 1 220 ? 4.454 -7.228 19.934 1.00 37.94 220 VAL A O 1
ATOM 1783 N N . ALA A 1 221 ? 2.502 -6.707 20.916 1.00 34.25 221 ALA A N 1
ATOM 1784 C CA . ALA A 1 221 ? 3.025 -6.690 22.281 1.00 34.25 221 ALA A CA 1
ATOM 1785 C C . ALA A 1 221 ? 3.472 -8.087 22.764 1.00 34.25 221 ALA A C 1
ATOM 1787 O O . ALA A 1 221 ? 4.533 -8.203 23.368 1.00 34.25 221 ALA A O 1
ATOM 1788 N N . GLU A 1 222 ? 2.729 -9.155 22.446 1.00 32.28 222 GLU A N 1
ATOM 1789 C CA . GLU A 1 222 ? 3.088 -10.531 22.845 1.00 32.28 222 GLU A CA 1
ATOM 1790 C C . GLU A 1 222 ? 4.260 -11.134 22.054 1.00 32.28 222 GLU A C 1
ATOM 1792 O O . GLU A 1 222 ? 4.943 -12.016 22.562 1.00 32.28 222 GLU A O 1
ATOM 1797 N N . LYS A 1 223 ? 4.525 -10.678 20.821 1.00 36.69 223 LYS A N 1
ATOM 1798 C CA . LYS A 1 223 ? 5.668 -11.159 20.016 1.00 36.69 223 LYS A CA 1
ATOM 1799 C C . LYS A 1 223 ? 6.970 -10.383 20.253 1.00 36.69 223 LYS A C 1
ATOM 1801 O O . LYS A 1 223 ? 7.991 -10.738 19.665 1.00 36.69 223 LYS A O 1
ATOM 1806 N N . MET A 1 224 ? 6.929 -9.329 21.069 1.00 36.47 224 MET A N 1
ATOM 1807 C CA . MET A 1 224 ? 8.086 -8.507 21.455 1.00 36.47 224 MET A CA 1
ATOM 1808 C C . MET A 1 224 ? 8.489 -8.693 22.936 1.00 36.47 224 MET A C 1
ATOM 1810 O O . MET A 1 224 ? 9.378 -7.982 23.403 1.00 36.47 224 MET A O 1
ATOM 1814 N N . ALA A 1 225 ? 7.859 -9.633 23.654 1.00 30.31 225 ALA A N 1
ATOM 1815 C CA . ALA A 1 225 ? 8.243 -10.097 24.994 1.00 30.31 225 ALA A CA 1
ATOM 1816 C C . ALA A 1 225 ? 8.965 -11.452 24.913 1.00 30.31 225 ALA A C 1
ATOM 1818 O O . ALA A 1 225 ? 9.885 -11.671 25.734 1.00 30.31 225 ALA A O 1
#

Radius of gyration: 19.38 Å; chains: 1; bounding box: 63×37×49 Å